Protein AF-A0A956R8Y2-F1 (afdb_monomer_lite)

Secondary structure (DSSP, 8-state):
--SEEE-TT-EEEEETTTEEEEE-SS-EEEEE-TTHHHHGGG-BSSS-HHHHHHHHTTTS-HHHHHHHHHHHHHTT-EEESSPPS-HHHHHHHHHTTS-HHHHHHHHHT-EEEEEE-TT---HHHHHHHHHTT-EEEESS--SSPPSEEEEE-S-TT-THHHHHHHHHHHH---EEEEE--SSS-EEEEEE-TTTS--HHHHHHHHHHHT-

Radius of gyration: 24.18 Å; chains: 1; bounding box: 51×39×63 Å

Foldseek 3Di:
DFQKAFQLQWDWDDDPDFWIWTDHPVDTDIDGDPCLVVLHVRRQQPDTLVRSCVVCVVPDPNVRSVVNRVVCVVVLRIDHHHDPPDSPLSNVQSVVVHGSVVVLVVQLVFEEEEEEDPPDDRVVVQVVCVVVNHRYDYDAQDPHQGQAYEYEYQDLLRPVLVVVQVVCQVVQHWYWYWHCDDPDTDTDDTDGHPPDDTSVVVNVVVVVVVD

pLDDT: mean 92.54, std 6.54, range [55.59, 98.31]

Structure (mmCIF, N/CA/C/O backbone):
data_AF-A0A956R8Y2-F1
#
_entry.id   AF-A0A956R8Y2-F1
#
loop_
_atom_site.group_PDB
_atom_site.id
_atom_site.type_symbol
_atom_site.label_atom_id
_atom_site.label_alt_id
_atom_site.label_comp_id
_atom_site.label_asym_id
_atom_site.label_entity_id
_atom_site.label_seq_id
_atom_site.pdbx_PDB_ins_code
_atom_site.Cartn_x
_atom_site.Cartn_y
_atom_site.Cartn_z
_atom_site.occupancy
_atom_site.B_iso_or_equiv
_atom_site.auth_seq_id
_atom_site.auth_comp_id
_atom_site.auth_asym_id
_atom_site.auth_atom_id
_atom_site.pdbx_PDB_model_num
ATOM 1 N N . MET A 1 1 ? 3.892 6.835 -22.051 1.00 82.75 1 MET A N 1
ATOM 2 C CA . MET A 1 1 ? 5.108 6.629 -21.256 1.00 82.75 1 MET A CA 1
ATOM 3 C C . MET A 1 1 ? 6.188 7.439 -21.922 1.00 82.75 1 MET A C 1
ATOM 5 O O . MET A 1 1 ? 6.466 7.183 -23.090 1.00 82.75 1 MET A O 1
ATOM 9 N N . THR A 1 2 ? 6.672 8.459 -21.232 1.00 92.44 2 THR A N 1
ATOM 10 C CA . THR A 1 2 ? 7.629 9.433 -21.761 1.00 92.44 2 THR A CA 1
ATOM 11 C C . THR A 1 2 ? 9.037 9.092 -21.295 1.00 92.44 2 THR A C 1
ATOM 13 O O . THR A 1 2 ? 9.937 9.020 -22.129 1.00 92.44 2 THR A O 1
ATOM 16 N N . ASN A 1 3 ? 9.202 8.785 -20.006 1.00 95.81 3 ASN A N 1
ATOM 17 C CA . ASN A 1 3 ? 10.476 8.484 -19.369 1.00 95.81 3 ASN A CA 1
ATOM 18 C C . ASN A 1 3 ? 10.388 7.110 -18.683 1.00 95.81 3 ASN A C 1
ATOM 20 O O . ASN A 1 3 ? 9.969 7.025 -17.528 1.00 95.81 3 ASN A O 1
ATOM 24 N N . PRO A 1 4 ? 10.692 6.010 -19.390 1.00 96.50 4 PRO A N 1
ATOM 25 C CA . PRO A 1 4 ? 10.476 4.673 -18.857 1.00 96.50 4 PRO A CA 1
ATOM 26 C C . PRO A 1 4 ? 11.428 4.348 -17.707 1.00 96.50 4 PRO A C 1
ATOM 28 O O . PRO A 1 4 ? 12.633 4.580 -17.785 1.00 96.50 4 PRO A O 1
ATOM 31 N N . ARG A 1 5 ? 10.884 3.704 -16.675 1.00 95.38 5 ARG A N 1
ATOM 32 C CA . ARG A 1 5 ? 11.637 3.165 -15.544 1.00 95.38 5 ARG A CA 1
ATOM 33 C C . ARG A 1 5 ? 11.236 1.728 -15.259 1.00 95.38 5 ARG A C 1
ATOM 35 O O . ARG A 1 5 ? 10.047 1.417 -15.293 1.00 95.38 5 ARG A O 1
ATOM 42 N N . LEU A 1 6 ? 12.181 0.867 -14.886 1.00 95.50 6 LEU A N 1
ATOM 43 C CA . LEU A 1 6 ? 11.828 -0.430 -14.301 1.00 95.50 6 LEU A CA 1
ATOM 44 C C . LEU A 1 6 ? 11.144 -0.217 -12.940 1.00 95.50 6 LEU A C 1
ATOM 46 O O . LEU A 1 6 ? 11.678 0.491 -12.081 1.00 95.50 6 LEU A O 1
ATOM 50 N N . LYS A 1 7 ? 9.975 -0.834 -12.720 1.00 94.56 7 LYS A N 1
ATOM 51 C CA . LYS A 1 7 ? 9.273 -0.739 -11.430 1.00 94.56 7 LYS A CA 1
ATOM 52 C C . LYS A 1 7 ? 10.194 -1.118 -10.272 1.00 94.56 7 LYS A C 1
ATOM 54 O O . LYS A 1 7 ? 10.972 -2.065 -10.346 1.00 94.56 7 LYS A O 1
ATOM 59 N N . ARG A 1 8 ? 10.106 -0.364 -9.177 1.00 93.38 8 ARG A N 1
ATOM 60 C CA . ARG A 1 8 ? 11.138 -0.303 -8.133 1.00 93.38 8 ARG A CA 1
ATOM 61 C C . ARG A 1 8 ? 11.275 -1.599 -7.336 1.00 93.38 8 ARG A C 1
ATOM 63 O O . ARG A 1 8 ? 12.347 -1.841 -6.784 1.00 93.38 8 ARG A O 1
ATOM 70 N N . TYR A 1 9 ? 10.212 -2.403 -7.289 1.00 94.12 9 TYR A N 1
ATOM 71 C CA . TYR A 1 9 ? 10.203 -3.711 -6.632 1.00 94.12 9 TYR A CA 1
ATOM 72 C C . TYR A 1 9 ? 10.931 -4.802 -7.428 1.00 94.12 9 TYR A C 1
ATOM 74 O O . TYR A 1 9 ? 11.137 -5.894 -6.898 1.00 94.12 9 TYR A O 1
ATOM 82 N N . PHE A 1 10 ? 11.330 -4.524 -8.673 1.00 95.12 10 PHE A N 1
ATOM 83 C CA . PHE A 1 10 ? 12.226 -5.389 -9.423 1.00 95.12 10 PHE A CA 1
ATOM 84 C C . PHE A 1 10 ? 13.678 -4.948 -9.252 1.00 95.12 10 PHE A C 1
ATOM 86 O O . PHE A 1 10 ? 14.043 -3.786 -9.437 1.00 95.12 10 PHE A O 1
ATOM 93 N N . ARG A 1 11 ? 14.530 -5.924 -8.964 1.00 94.81 11 ARG A N 1
ATOM 94 C CA . ARG A 1 11 ? 15.953 -5.891 -9.290 1.00 94.81 11 ARG A CA 1
ATOM 95 C C . ARG A 1 11 ? 16.139 -6.638 -10.603 1.00 94.81 11 ARG A C 1
ATOM 97 O O . ARG A 1 11 ? 15.400 -7.576 -10.871 1.00 94.81 11 ARG A O 1
ATOM 104 N N . TRP A 1 12 ? 17.123 -6.263 -11.404 1.00 95.75 12 TRP A N 1
ATOM 105 C CA . TRP A 1 12 ? 17.451 -7.014 -12.609 1.00 95.75 12 TRP A CA 1
ATOM 106 C C . TRP A 1 12 ? 18.917 -7.442 -12.606 1.00 95.75 12 TRP A C 1
ATOM 108 O O . TRP A 1 12 ? 19.768 -6.767 -12.023 1.00 95.75 12 TRP A O 1
ATOM 118 N N . GLU A 1 13 ? 19.196 -8.581 -13.229 1.00 96.25 13 GLU A N 1
ATOM 119 C CA . GLU A 1 13 ? 20.547 -9.081 -13.477 1.00 96.25 13 GLU A CA 1
ATOM 120 C C . GLU A 1 13 ? 20.666 -9.504 -14.944 1.00 96.25 13 GLU A C 1
ATOM 122 O O . GLU A 1 13 ? 19.771 -10.161 -15.480 1.00 96.25 13 GLU A O 1
ATOM 127 N N . ALA A 1 14 ? 21.764 -9.122 -15.598 1.00 94.44 14 ALA A N 1
ATOM 128 C CA . ALA A 1 14 ? 22.079 -9.615 -16.932 1.00 94.44 14 ALA A CA 1
ATOM 129 C C . ALA A 1 14 ? 22.505 -11.085 -16.856 1.00 94.44 14 ALA A C 1
ATOM 131 O O . ALA A 1 14 ? 23.330 -11.460 -16.020 1.00 94.44 14 ALA A O 1
ATOM 132 N N . VAL A 1 15 ? 21.988 -11.889 -17.775 1.00 92.06 15 VAL A N 1
ATOM 133 C CA . VAL A 1 15 ? 22.406 -13.266 -18.028 1.00 92.06 15 VAL A CA 1
ATOM 134 C C . VAL A 1 15 ? 22.890 -13.304 -19.483 1.00 92.06 15 VAL A C 1
ATOM 136 O O . VAL A 1 15 ? 22.097 -13.488 -20.404 1.00 92.06 15 VAL A O 1
ATOM 139 N N . PRO A 1 16 ? 24.186 -13.036 -19.726 1.00 78.38 16 PRO A N 1
ATOM 140 C CA . PRO A 1 16 ? 24.706 -12.897 -21.080 1.00 78.38 16 PRO A CA 1
ATOM 141 C C . PRO A 1 16 ? 24.503 -14.161 -21.936 1.00 78.38 16 PRO A C 1
ATOM 143 O O . PRO A 1 16 ? 24.564 -15.272 -21.400 1.00 78.38 16 PRO A O 1
ATOM 146 N N . PRO A 1 17 ? 24.354 -14.018 -23.267 1.00 80.69 17 PRO A N 1
ATOM 147 C CA . PRO A 1 17 ? 24.512 -12.768 -24.020 1.00 80.69 17 PRO A CA 1
ATOM 148 C C . PRO A 1 17 ? 23.262 -11.867 -24.052 1.00 80.69 17 PRO A C 1
ATOM 150 O O . PRO A 1 17 ? 23.408 -10.660 -23.882 1.00 80.69 17 PRO A O 1
ATOM 153 N N . ASP A 1 18 ? 22.058 -12.432 -24.175 1.00 87.31 18 ASP A N 1
ATOM 154 C CA . ASP A 1 18 ? 20.837 -11.689 -24.552 1.00 87.31 18 ASP A CA 1
ATOM 155 C C . ASP A 1 18 ? 19.645 -11.955 -23.615 1.00 87.31 18 ASP A C 1
ATOM 157 O O . ASP A 1 18 ? 18.481 -11.940 -24.029 1.00 87.31 18 ASP A O 1
ATOM 161 N N . GLU A 1 19 ? 19.921 -12.249 -22.345 1.00 94.56 19 GLU A N 1
ATOM 162 C CA . GLU A 1 19 ? 18.888 -12.517 -21.349 1.00 94.56 19 GLU A CA 1
ATOM 163 C C . GLU A 1 19 ? 19.016 -11.581 -20.142 1.00 94.56 19 GLU A C 1
ATOM 165 O O . GLU A 1 19 ? 20.106 -11.197 -19.714 1.00 94.56 19 GLU A O 1
ATOM 170 N N . VAL A 1 20 ? 17.876 -11.224 -19.558 1.00 96.50 20 VAL A N 1
ATOM 171 C CA . VAL A 1 20 ? 17.790 -10.473 -18.303 1.00 96.50 20 VAL A CA 1
ATOM 172 C C . VAL A 1 20 ? 16.847 -11.207 -17.367 1.00 96.50 20 VAL A C 1
ATOM 174 O O . VAL A 1 20 ? 15.740 -11.582 -17.749 1.00 96.50 20 VAL A O 1
ATOM 177 N N . CYS A 1 21 ? 17.258 -11.370 -16.114 1.00 96.50 21 CYS A N 1
ATOM 178 C CA . CYS A 1 21 ? 16.382 -11.862 -15.065 1.00 96.50 21 CYS A CA 1
ATOM 179 C C . CYS A 1 21 ? 15.857 -10.696 -14.224 1.00 96.50 21 CYS A C 1
ATOM 181 O O . CYS A 1 21 ? 16.643 -9.997 -13.586 1.00 96.50 21 CYS A O 1
ATOM 183 N N . LEU A 1 22 ? 14.537 -10.503 -14.201 1.00 96.75 22 LEU A N 1
ATOM 184 C CA . LEU A 1 22 ? 13.860 -9.638 -13.238 1.00 96.75 22 LEU A CA 1
ATOM 185 C C . LEU A 1 22 ? 13.556 -10.438 -11.970 1.00 96.75 22 LEU A C 1
ATOM 187 O O . LEU A 1 22 ? 13.005 -11.537 -12.025 1.00 96.75 22 LEU A O 1
ATOM 191 N N . LEU A 1 23 ? 13.905 -9.872 -10.824 1.00 96.12 23 LEU A N 1
ATOM 192 C CA . LEU A 1 23 ? 13.841 -10.493 -9.510 1.00 96.12 23 LEU A CA 1
ATOM 193 C C . LEU A 1 23 ? 13.009 -9.615 -8.575 1.00 96.12 23 LEU A C 1
ATOM 195 O O . LEU A 1 23 ? 13.330 -8.445 -8.372 1.00 96.12 23 LEU A O 1
ATOM 199 N N . SER A 1 24 ? 11.979 -10.195 -7.970 1.00 93.88 24 SER A N 1
ATOM 200 C CA . SER A 1 24 ? 11.250 -9.629 -6.833 1.00 93.88 24 SER A CA 1
ATOM 201 C C . SER A 1 24 ? 11.140 -10.670 -5.715 1.00 93.88 24 SER A C 1
ATOM 203 O O . SER A 1 24 ? 11.613 -11.800 -5.849 1.00 93.88 24 SER A O 1
ATOM 205 N N . GLU A 1 25 ? 10.509 -10.316 -4.595 1.00 90.06 25 GLU A N 1
ATOM 206 C CA . GLU A 1 25 ? 10.268 -11.277 -3.509 1.00 90.06 25 GLU A CA 1
ATOM 207 C C . GLU A 1 25 ? 9.317 -12.415 -3.908 1.00 90.06 25 GLU A C 1
ATOM 209 O O . GLU A 1 25 ? 9.401 -13.506 -3.344 1.00 90.06 25 GLU A O 1
ATOM 214 N N . LYS A 1 26 ? 8.416 -12.185 -4.875 1.00 88.81 26 LYS A N 1
ATOM 215 C CA . LYS A 1 26 ? 7.417 -13.180 -5.300 1.00 88.81 26 LYS A CA 1
ATOM 216 C C . LYS A 1 26 ? 7.680 -13.781 -6.673 1.00 88.81 26 LYS A C 1
ATOM 218 O O . LYS A 1 26 ? 7.153 -14.850 -6.966 1.00 88.81 26 LYS A O 1
ATOM 223 N N . GLU A 1 27 ? 8.462 -13.110 -7.511 1.00 89.88 27 GLU A N 1
ATOM 224 C CA . GLU A 1 27 ? 8.570 -13.441 -8.929 1.00 89.88 27 GLU A CA 1
ATOM 225 C C . GLU A 1 27 ? 10.023 -13.456 -9.396 1.00 89.88 27 GLU A C 1
ATOM 227 O O . GLU A 1 27 ? 10.862 -12.664 -8.963 1.00 89.88 27 GLU A O 1
ATOM 232 N N . ARG A 1 28 ? 10.304 -14.372 -10.324 1.00 95.06 28 ARG A N 1
ATOM 233 C CA . ARG A 1 28 ? 11.538 -14.409 -11.106 1.00 95.06 28 ARG A CA 1
ATOM 234 C C . ARG A 1 28 ? 11.144 -14.565 -12.562 1.00 95.06 28 ARG A C 1
ATOM 236 O O . ARG A 1 28 ? 10.555 -15.581 -12.924 1.00 95.06 28 ARG A O 1
ATOM 243 N N . ILE A 1 29 ? 11.440 -13.558 -13.369 1.00 95.06 29 ILE A N 1
ATOM 244 C CA . ILE A 1 29 ? 11.025 -13.493 -14.769 1.00 95.06 29 ILE A CA 1
ATOM 245 C C . ILE A 1 29 ? 12.289 -13.476 -15.614 1.00 95.06 29 ILE A C 1
ATOM 247 O O . ILE A 1 29 ? 13.157 -12.632 -15.409 1.00 95.06 29 ILE A O 1
ATOM 251 N N . LEU A 1 30 ? 12.416 -14.433 -16.530 1.00 95.00 30 LEU A N 1
ATOM 252 C CA . LEU A 1 30 ? 13.516 -14.471 -17.485 1.00 95.00 30 LEU A CA 1
ATOM 253 C C . LEU A 1 30 ? 13.035 -13.883 -18.806 1.00 95.00 30 LEU A C 1
ATOM 255 O O . LEU A 1 30 ? 12.210 -14.484 -19.490 1.00 95.00 30 LEU A O 1
ATOM 259 N N . LEU A 1 31 ? 13.575 -12.726 -19.152 1.00 93.50 31 LEU A N 1
ATOM 260 C CA . LEU A 1 31 ? 13.317 -12.046 -20.407 1.00 93.50 31 LEU A CA 1
ATOM 261 C C . LEU A 1 31 ? 14.439 -12.377 -21.385 1.00 93.50 31 LEU A C 1
ATOM 263 O O . LEU A 1 31 ? 15.615 -12.350 -21.019 1.00 93.50 31 LEU A O 1
ATOM 267 N N . ARG A 1 32 ? 14.075 -12.705 -22.623 1.00 90.88 32 ARG A N 1
ATOM 268 C CA . ARG A 1 32 ? 15.017 -13.106 -23.671 1.00 90.88 32 ARG A CA 1
ATOM 269 C C . ARG A 1 32 ? 14.829 -12.217 -24.882 1.00 90.88 32 ARG A C 1
ATOM 271 O O . ARG A 1 32 ? 13.712 -12.096 -25.383 1.00 90.88 32 ARG A O 1
ATOM 278 N N . GLY A 1 33 ? 15.915 -11.664 -25.401 1.00 86.00 33 GLY A N 1
ATOM 279 C CA . GLY A 1 33 ? 15.858 -10.992 -26.682 1.00 86.00 33 GLY A CA 1
ATOM 280 C C . GLY A 1 33 ? 16.978 -10.001 -26.929 1.00 86.00 33 GLY A C 1
ATOM 281 O O . GLY A 1 33 ? 17.390 -9.265 -26.041 1.00 86.00 33 GLY A O 1
ATOM 282 N N . ASP A 1 34 ? 17.364 -9.914 -28.196 1.00 87.62 34 ASP A N 1
ATOM 283 C CA . ASP A 1 34 ? 18.429 -9.032 -28.662 1.00 87.62 34 ASP A CA 1
ATOM 284 C C . ASP A 1 34 ? 18.208 -7.589 -28.193 1.00 87.62 34 ASP A C 1
ATOM 286 O O . ASP A 1 34 ? 17.113 -7.035 -28.366 1.00 87.62 34 ASP A O 1
ATOM 290 N N . GLY A 1 35 ? 19.247 -6.981 -27.622 1.00 89.69 35 GLY A N 1
ATOM 291 C CA . GLY A 1 35 ? 19.234 -5.594 -27.159 1.00 89.69 35 GLY A CA 1
ATOM 292 C C . GLY A 1 35 ? 18.619 -5.369 -25.774 1.00 89.69 35 GLY A C 1
ATOM 293 O O . GLY A 1 35 ? 18.635 -4.235 -25.297 1.00 89.69 35 GLY A O 1
ATOM 294 N N . ILE A 1 36 ? 18.070 -6.392 -25.104 1.00 93.38 36 ILE A N 1
ATOM 295 C CA . ILE A 1 36 ? 17.474 -6.209 -23.771 1.00 93.38 36 ILE A CA 1
ATOM 296 C C . ILE A 1 36 ? 18.524 -5.830 -22.718 1.00 93.38 36 ILE A C 1
ATOM 298 O O . ILE A 1 36 ? 18.282 -4.944 -21.897 1.00 93.38 36 ILE A O 1
ATOM 302 N N . CYS A 1 37 ? 19.711 -6.436 -22.787 1.00 94.06 37 CYS A N 1
ATOM 303 C CA . CYS A 1 37 ? 20.844 -6.140 -21.913 1.00 94.06 37 CYS A CA 1
ATOM 304 C C . CYS A 1 37 ? 21.312 -4.681 -22.050 1.00 94.06 37 CYS A C 1
ATOM 306 O O . CYS A 1 37 ? 21.746 -4.077 -21.072 1.00 94.06 37 CYS A O 1
ATOM 308 N N . GLU A 1 38 ? 21.206 -4.105 -23.248 1.00 94.56 38 GLU A N 1
ATOM 309 C CA . GLU A 1 38 ? 21.524 -2.710 -23.551 1.00 94.56 38 GLU A CA 1
ATOM 310 C C . GLU A 1 38 ? 20.443 -1.735 -23.094 1.00 94.56 38 GLU A C 1
ATOM 312 O O . GLU A 1 38 ? 20.762 -0.635 -22.646 1.00 94.56 38 GLU A O 1
ATOM 317 N N . VAL A 1 39 ? 19.170 -2.117 -23.220 1.00 95.19 39 VAL A N 1
ATOM 318 C CA . VAL A 1 39 ? 18.037 -1.263 -22.846 1.00 95.19 39 VAL A CA 1
ATOM 319 C C . VAL A 1 39 ? 17.911 -1.156 -21.329 1.00 95.19 39 VAL A C 1
ATOM 321 O O . VAL A 1 39 ? 17.685 -0.061 -20.816 1.00 95.19 39 VAL A O 1
ATOM 324 N N . MET A 1 40 ? 18.087 -2.260 -20.597 1.00 95.31 40 MET A N 1
ATOM 325 C CA . MET A 1 40 ? 17.823 -2.311 -19.156 1.00 95.31 40 MET A CA 1
ATOM 326 C C . MET A 1 40 ? 18.547 -1.256 -18.298 1.00 95.31 40 MET A C 1
ATOM 328 O O . MET A 1 40 ? 17.886 -0.654 -17.448 1.00 95.31 40 MET A O 1
ATOM 332 N N . PRO A 1 41 ? 19.851 -0.974 -18.494 1.00 95.38 41 PRO A N 1
ATOM 333 C CA . PRO A 1 41 ? 20.558 0.073 -17.756 1.00 95.38 41 PRO A CA 1
ATOM 334 C C . PRO A 1 41 ? 19.979 1.481 -17.923 1.00 95.38 41 PRO A C 1
ATOM 336 O O . PRO A 1 41 ? 20.229 2.329 -17.073 1.00 95.38 41 PRO A O 1
ATOM 339 N N . LEU A 1 42 ? 19.241 1.736 -19.008 1.00 96.56 42 LEU A N 1
ATOM 340 C CA . LEU A 1 42 ? 18.702 3.056 -19.342 1.00 96.56 42 LEU A CA 1
ATOM 341 C C . LEU A 1 42 ? 17.259 3.258 -18.849 1.00 96.56 42 LEU A C 1
ATOM 343 O O . LEU A 1 42 ? 16.699 4.335 -19.039 1.00 96.56 42 LEU A O 1
ATOM 347 N N . LEU A 1 43 ? 16.651 2.244 -18.219 1.00 96.25 43 LEU A N 1
ATOM 348 C CA . LEU A 1 43 ? 15.293 2.304 -17.661 1.00 96.25 43 LEU A CA 1
ATOM 349 C C . LEU A 1 43 ? 15.294 2.876 -16.238 1.00 96.25 43 LEU A C 1
ATOM 351 O O . LEU A 1 43 ? 14.835 2.230 -15.289 1.00 96.25 43 LEU A O 1
ATOM 355 N N . ASP A 1 44 ? 15.822 4.086 -16.088 1.00 93.25 44 ASP A N 1
ATOM 356 C CA . ASP A 1 44 ? 15.953 4.791 -14.809 1.00 93.25 44 ASP A CA 1
ATOM 357 C C . ASP A 1 44 ? 14.829 5.801 -14.529 1.00 93.25 44 ASP A C 1
ATOM 359 O O . ASP A 1 44 ? 14.631 6.195 -13.378 1.00 93.25 44 ASP A O 1
ATOM 363 N N . GLY A 1 45 ? 14.034 6.146 -15.543 1.00 94.50 45 GLY A N 1
ATOM 364 C CA . GLY A 1 45 ? 12.973 7.149 -15.453 1.00 94.50 45 GLY A CA 1
ATOM 365 C C . GLY A 1 45 ? 13.444 8.591 -15.626 1.00 94.50 45 GLY A C 1
ATOM 366 O O . GLY A 1 45 ? 12.609 9.494 -15.654 1.00 94.50 45 GLY A O 1
ATOM 367 N N . ASP A 1 46 ? 14.746 8.822 -15.784 1.00 94.50 46 ASP A N 1
ATOM 368 C CA . ASP A 1 46 ? 15.310 10.147 -16.047 1.00 94.50 46 ASP A CA 1
ATOM 369 C C . ASP A 1 46 ? 15.405 10.407 -17.552 1.00 94.50 46 ASP A C 1
ATOM 371 O O . ASP A 1 46 ? 15.176 11.529 -18.011 1.00 94.50 46 ASP A O 1
ATOM 375 N N . ARG A 1 47 ? 15.672 9.357 -18.338 1.00 95.88 47 ARG A N 1
ATOM 376 C CA . ARG A 1 47 ? 15.742 9.441 -19.800 1.00 95.88 47 ARG A CA 1
ATOM 377 C C . ARG A 1 47 ? 14.378 9.298 -20.458 1.00 95.88 47 ARG A C 1
ATOM 379 O O . ARG A 1 47 ? 13.592 8.426 -20.096 1.00 95.88 47 ARG A O 1
ATOM 386 N N . SER A 1 48 ? 14.128 10.102 -21.489 1.00 96.94 48 SER A N 1
ATOM 387 C CA . SER A 1 48 ? 12.993 9.905 -22.386 1.00 96.94 48 SER A CA 1
ATOM 388 C C . SER A 1 48 ? 13.233 8.742 -23.353 1.00 96.94 48 SER A C 1
ATOM 390 O O . SER A 1 48 ? 14.373 8.376 -23.645 1.00 96.94 48 SER A O 1
ATOM 392 N N . VAL A 1 49 ? 12.159 8.189 -23.924 1.00 96.69 49 VAL A N 1
ATOM 393 C CA . VAL A 1 49 ? 12.254 7.154 -24.975 1.00 96.69 49 VAL A CA 1
ATOM 394 C C . VAL A 1 49 ? 13.144 7.608 -26.142 1.00 96.69 49 VAL A C 1
ATOM 396 O O . VAL A 1 49 ? 13.943 6.828 -26.655 1.00 96.69 49 VAL A O 1
ATOM 399 N N . GLU A 1 50 ? 13.052 8.877 -26.540 1.00 96.31 50 GLU A N 1
ATOM 400 C CA . GLU A 1 50 ? 13.873 9.459 -27.609 1.00 96.31 50 GLU A CA 1
ATOM 401 C C . GLU A 1 50 ? 15.359 9.489 -27.239 1.00 96.31 50 GLU A C 1
ATOM 403 O O . GLU A 1 50 ? 16.206 9.135 -28.058 1.00 96.31 50 GLU A O 1
ATOM 408 N N . GLN A 1 51 ? 15.683 9.853 -25.995 1.00 97.00 51 GLN A N 1
ATOM 409 C CA . GLN A 1 51 ? 17.061 9.853 -25.501 1.00 97.00 51 GLN A CA 1
ATOM 410 C C . GLN A 1 51 ? 17.649 8.438 -25.486 1.00 97.00 51 GLN A C 1
ATOM 412 O O . GLN A 1 51 ? 18.778 8.249 -25.936 1.00 97.00 51 GLN A O 1
ATOM 417 N N . ILE A 1 52 ? 16.867 7.440 -25.061 1.00 97.00 52 ILE A N 1
ATOM 418 C CA . ILE A 1 52 ? 17.271 6.024 -25.080 1.00 97.00 52 ILE A CA 1
ATOM 419 C C . ILE A 1 52 ? 17.574 5.562 -26.513 1.00 97.00 52 ILE A C 1
ATOM 421 O O . ILE A 1 52 ? 18.589 4.910 -26.756 1.00 97.00 52 ILE A O 1
ATOM 425 N N . LEU A 1 53 ? 16.725 5.920 -27.483 1.00 96.31 53 LEU A N 1
ATOM 426 C CA . LEU A 1 53 ? 16.928 5.569 -28.894 1.00 96.31 53 LEU A CA 1
ATOM 427 C C . LEU A 1 53 ? 18.208 6.179 -29.467 1.00 96.31 53 LEU A C 1
ATOM 429 O O . LEU A 1 53 ? 18.941 5.504 -30.190 1.00 96.31 53 LEU A O 1
ATOM 433 N N . VAL A 1 54 ? 18.481 7.446 -29.149 1.00 96.75 54 VAL A N 1
ATOM 434 C CA . VAL A 1 54 ? 19.704 8.131 -29.583 1.00 96.75 54 VAL A CA 1
ATOM 435 C C . VAL A 1 54 ? 20.937 7.467 -28.967 1.00 96.75 54 VAL A C 1
ATOM 437 O O . VAL A 1 54 ? 21.878 7.153 -29.697 1.00 96.75 54 VAL A O 1
ATOM 440 N N . GLU A 1 55 ? 20.915 7.197 -27.659 1.00 96.75 55 GLU A N 1
ATOM 441 C CA . GLU A 1 55 ? 22.037 6.604 -26.916 1.00 96.75 55 GLU A CA 1
ATOM 442 C C . GLU A 1 55 ? 22.387 5.191 -27.414 1.00 96.75 55 GLU A C 1
ATOM 444 O O . GLU A 1 55 ? 23.564 4.841 -27.520 1.00 96.75 55 GLU A O 1
ATOM 449 N N . LEU A 1 56 ? 21.384 4.398 -27.803 1.00 96.44 56 LEU A N 1
ATOM 450 C CA . LEU A 1 56 ? 21.579 3.027 -28.285 1.00 96.44 56 LEU A CA 1
ATOM 451 C C . LEU A 1 56 ? 21.746 2.893 -29.803 1.00 96.44 56 LEU A C 1
ATOM 453 O O . LEU A 1 56 ? 22.055 1.799 -30.274 1.00 96.44 56 LEU A O 1
ATOM 457 N N . SER A 1 57 ? 21.593 3.974 -30.572 1.00 94.19 57 SER A N 1
ATOM 458 C CA . SER A 1 57 ? 21.529 3.948 -32.045 1.00 94.19 57 SER A CA 1
ATOM 459 C C . SER A 1 57 ? 22.697 3.234 -32.744 1.00 94.19 57 SER A C 1
ATOM 461 O O . SER A 1 57 ? 22.505 2.635 -33.801 1.00 94.19 57 SER A O 1
ATOM 463 N N . ALA A 1 58 ? 23.898 3.255 -32.155 1.00 94.19 58 ALA A N 1
ATOM 464 C CA . ALA A 1 58 ? 25.087 2.595 -32.699 1.00 94.19 58 ALA A CA 1
ATOM 465 C C . ALA A 1 58 ? 25.167 1.084 -32.398 1.00 94.19 58 ALA A C 1
ATOM 467 O O . ALA A 1 58 ? 25.974 0.384 -33.006 1.00 94.19 58 ALA A O 1
ATOM 468 N N . ARG A 1 59 ? 24.376 0.585 -31.440 1.00 92.81 59 ARG A N 1
ATOM 469 C CA . ARG A 1 59 ? 24.464 -0.787 -30.908 1.00 92.81 59 ARG A CA 1
ATOM 470 C C . ARG A 1 59 ? 23.196 -1.602 -31.123 1.00 92.81 59 ARG A C 1
ATOM 472 O O . ARG A 1 59 ? 23.287 -2.805 -31.333 1.00 92.81 59 ARG A O 1
ATOM 479 N N . VAL A 1 60 ? 22.029 -0.962 -31.058 1.00 94.50 60 VAL A N 1
ATOM 480 C CA . VAL A 1 60 ? 20.724 -1.623 -31.123 1.00 94.50 60 VAL A CA 1
ATOM 481 C C . VAL A 1 60 ? 19.842 -0.905 -32.147 1.00 94.50 60 VAL A C 1
ATOM 483 O O . VAL A 1 60 ? 19.663 0.311 -32.053 1.00 94.50 60 VAL A O 1
ATOM 486 N N . PRO A 1 61 ? 19.247 -1.622 -33.120 1.00 95.06 61 PRO A N 1
ATOM 487 C CA . PRO A 1 61 ? 18.314 -1.019 -34.064 1.00 95.06 61 PRO A CA 1
ATOM 488 C C . PRO A 1 61 ? 17.114 -0.365 -33.351 1.00 95.06 61 PRO A C 1
ATOM 490 O O . PRO A 1 61 ? 16.539 -0.988 -32.453 1.00 95.06 61 PRO A O 1
ATOM 493 N N . PRO A 1 62 ? 16.642 0.822 -33.784 1.00 95.06 62 PRO A N 1
ATOM 494 C CA . PRO A 1 62 ? 15.521 1.523 -33.145 1.00 95.06 62 PRO A CA 1
ATOM 495 C C . PRO A 1 62 ? 14.260 0.667 -32.974 1.00 95.06 62 PRO A C 1
ATOM 497 O O . PRO A 1 62 ? 13.649 0.657 -31.909 1.00 95.06 62 PRO A O 1
ATOM 500 N N . ALA A 1 63 ? 13.900 -0.117 -33.997 1.00 94.06 63 ALA A N 1
ATOM 501 C CA . ALA A 1 63 ? 12.748 -1.020 -33.947 1.00 94.06 63 ALA A CA 1
ATOM 502 C C . ALA A 1 63 ? 12.853 -2.049 -32.808 1.00 94.06 63 ALA A C 1
ATOM 504 O O . ALA A 1 63 ? 11.839 -2.446 -32.228 1.00 94.06 63 ALA A O 1
ATOM 505 N N . ARG A 1 64 ? 14.079 -2.461 -32.461 1.00 94.19 64 ARG A N 1
ATOM 506 C CA . ARG A 1 64 ? 14.309 -3.424 -31.391 1.00 94.19 64 ARG A CA 1
ATOM 507 C C . ARG A 1 64 ? 14.189 -2.784 -30.012 1.00 94.19 64 ARG A C 1
ATOM 509 O O . ARG A 1 64 ? 13.504 -3.351 -29.168 1.00 94.19 64 ARG A O 1
ATOM 516 N N . VAL A 1 65 ? 14.733 -1.578 -29.829 1.00 95.31 65 VAL A N 1
ATOM 517 C CA . VAL A 1 65 ? 14.524 -0.774 -28.610 1.00 95.31 65 VAL A CA 1
ATOM 518 C C . VAL A 1 65 ? 13.027 -0.568 -28.353 1.00 95.31 65 VAL A C 1
ATOM 520 O O . VAL A 1 65 ? 12.550 -0.834 -27.253 1.00 95.31 65 VAL A O 1
ATOM 523 N N . PHE A 1 66 ? 12.262 -0.180 -29.381 1.00 94.06 66 PHE A N 1
ATOM 524 C CA . PHE A 1 66 ? 10.806 -0.038 -29.266 1.00 94.06 66 PHE A CA 1
ATOM 525 C C . PHE A 1 66 ? 10.109 -1.340 -28.873 1.00 94.06 66 PHE A C 1
ATOM 527 O O . PHE A 1 66 ? 9.223 -1.313 -28.024 1.00 94.06 66 PHE A O 1
ATOM 534 N N . SER A 1 67 ? 10.512 -2.469 -29.463 1.00 93.62 67 SER A N 1
ATOM 535 C CA . SER A 1 67 ? 9.917 -3.774 -29.155 1.00 93.62 67 SER A CA 1
ATOM 536 C C . SER A 1 67 ? 10.117 -4.153 -27.685 1.00 93.62 67 SER A C 1
ATOM 538 O O . SER A 1 67 ? 9.158 -4.547 -27.030 1.00 93.62 67 SER A O 1
ATOM 540 N N . VAL A 1 68 ? 11.333 -3.971 -27.153 1.00 94.94 68 VAL A N 1
ATOM 541 C CA . VAL A 1 68 ? 11.653 -4.259 -25.742 1.00 94.94 68 VAL A CA 1
ATOM 542 C C . VAL A 1 68 ? 10.838 -3.368 -24.801 1.00 94.94 68 VAL A C 1
ATOM 544 O O . VAL A 1 68 ? 10.234 -3.857 -23.847 1.00 94.94 68 VAL A O 1
ATOM 547 N N . LEU A 1 69 ? 10.780 -2.061 -25.075 1.00 95.94 69 LEU A N 1
ATOM 548 C CA . LEU A 1 69 ? 10.003 -1.125 -24.259 1.00 95.94 69 LEU A CA 1
ATOM 549 C C . LEU A 1 69 ? 8.502 -1.441 -24.288 1.00 95.94 69 LEU A C 1
ATOM 551 O O . LEU A 1 69 ? 7.837 -1.329 -23.258 1.00 95.94 69 LEU A O 1
ATOM 555 N N . ASP A 1 70 ? 7.959 -1.820 -25.447 1.00 94.56 70 ASP A N 1
ATOM 556 C CA . ASP A 1 70 ? 6.542 -2.160 -25.578 1.00 94.56 70 ASP A CA 1
ATOM 557 C C . ASP A 1 70 ? 6.189 -3.462 -24.851 1.00 94.56 70 ASP A C 1
ATOM 559 O O . ASP A 1 70 ? 5.178 -3.506 -24.151 1.00 94.56 70 ASP A O 1
ATOM 563 N N . GLU A 1 71 ? 7.043 -4.484 -24.945 1.00 94.38 71 GLU A N 1
ATOM 564 C CA . GLU A 1 71 ? 6.877 -5.758 -24.240 1.00 94.38 71 GLU A CA 1
ATOM 565 C C . GLU A 1 71 ? 6.862 -5.552 -22.721 1.00 94.38 71 GLU A C 1
ATOM 567 O O . GLU A 1 71 ? 5.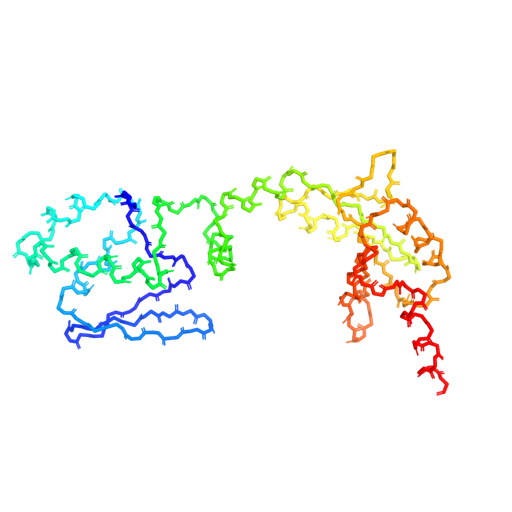861 -5.854 -22.067 1.00 94.38 71 GLU A O 1
ATOM 572 N N . LEU A 1 72 ? 7.897 -4.902 -22.179 1.00 95.00 72 LEU A N 1
ATOM 573 C CA . LEU A 1 72 ? 7.997 -4.581 -20.753 1.00 95.00 72 LEU A CA 1
ATOM 574 C C . LEU A 1 72 ? 6.819 -3.723 -20.261 1.00 95.00 72 LEU A C 1
ATOM 576 O O . LEU A 1 72 ? 6.331 -3.893 -19.141 1.00 95.00 72 LEU A O 1
ATOM 580 N N . ARG A 1 73 ? 6.338 -2.787 -21.087 1.00 94.88 73 ARG A N 1
ATOM 581 C CA . ARG A 1 73 ? 5.172 -1.952 -20.768 1.00 94.88 73 ARG A CA 1
ATOM 582 C C . ARG A 1 73 ? 3.887 -2.773 -20.742 1.00 94.88 73 ARG A C 1
ATOM 584 O O . ARG A 1 73 ? 3.091 -2.610 -19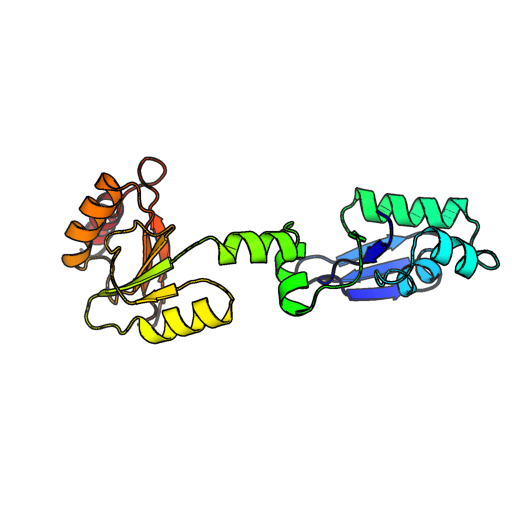.818 1.00 94.88 73 ARG A O 1
ATOM 591 N N . ARG A 1 74 ? 3.664 -3.621 -21.748 1.00 94.38 74 ARG A N 1
ATOM 592 C CA . ARG A 1 74 ? 2.460 -4.455 -21.881 1.00 94.38 74 ARG A CA 1
ATOM 593 C C . ARG A 1 74 ? 2.355 -5.474 -20.750 1.00 94.38 74 ARG A C 1
ATOM 595 O O . ARG A 1 74 ? 1.254 -5.728 -20.275 1.00 94.38 74 ARG A O 1
ATOM 602 N N . GLU A 1 75 ? 3.488 -6.000 -20.299 1.00 92.88 75 GLU A N 1
ATOM 603 C CA . GLU A 1 75 ? 3.580 -6.911 -19.151 1.00 92.88 75 GLU A CA 1
ATOM 604 C C . GLU A 1 75 ? 3.553 -6.180 -17.799 1.00 92.88 75 GLU A C 1
ATOM 606 O O . GLU A 1 75 ? 3.500 -6.798 -16.739 1.00 92.88 75 GLU A O 1
ATOM 611 N N . GLY A 1 76 ? 3.526 -4.843 -17.813 1.00 92.81 76 GLY A N 1
ATOM 612 C CA . GLY A 1 76 ? 3.394 -4.035 -16.608 1.00 92.81 76 GLY A CA 1
ATOM 613 C C . GLY A 1 76 ? 4.662 -3.996 -15.757 1.00 92.81 76 GLY A C 1
ATOM 614 O O . GLY A 1 76 ? 4.568 -3.760 -14.553 1.00 92.81 76 GLY A O 1
ATOM 615 N N . HIS A 1 77 ? 5.839 -4.197 -16.347 1.00 94.62 77 HIS A N 1
ATOM 616 C CA . HIS A 1 77 ? 7.135 -4.122 -15.663 1.00 94.62 77 HIS A CA 1
ATOM 617 C C . HIS A 1 77 ? 7.687 -2.696 -15.562 1.00 94.62 77 HIS A C 1
ATOM 619 O O . HIS A 1 77 ? 8.614 -2.449 -14.788 1.00 94.62 77 HIS A O 1
ATOM 625 N N . LEU A 1 78 ? 7.102 -1.747 -16.301 1.00 94.88 78 LEU A N 1
ATOM 626 C CA . LEU A 1 78 ? 7.549 -0.355 -16.341 1.00 94.88 78 LEU A CA 1
ATOM 627 C C . LEU A 1 78 ? 6.628 0.605 -15.584 1.00 94.88 78 LEU A C 1
ATOM 629 O O . LEU A 1 78 ? 5.419 0.388 -15.465 1.00 94.88 78 LEU A O 1
ATOM 633 N N . ALA A 1 79 ? 7.235 1.684 -15.102 1.00 93.50 79 ALA A N 1
ATOM 634 C CA . ALA A 1 79 ? 6.608 2.910 -14.626 1.00 93.50 79 ALA A CA 1
ATOM 635 C C . ALA A 1 79 ? 7.095 4.100 -15.476 1.00 93.50 79 ALA A C 1
ATOM 637 O O . ALA A 1 79 ? 8.040 3.964 -16.254 1.00 93.50 79 ALA A O 1
ATOM 638 N N . ASP A 1 80 ? 6.436 5.253 -15.344 1.00 91.94 80 ASP A N 1
ATOM 639 C CA . ASP A 1 80 ? 6.770 6.475 -16.085 1.00 91.94 80 ASP A CA 1
ATOM 640 C C . ASP A 1 80 ? 7.299 7.556 -15.137 1.00 91.94 80 ASP A C 1
ATOM 642 O O . ASP A 1 80 ? 6.700 7.809 -14.088 1.00 91.94 80 ASP A O 1
ATOM 646 N N . GLY A 1 81 ? 8.394 8.202 -15.530 1.00 90.56 81 GLY A N 1
ATOM 647 C CA . GLY A 1 81 ? 9.068 9.242 -14.765 1.00 90.56 81 GLY A CA 1
ATOM 648 C C . GLY A 1 81 ? 10.078 8.724 -13.733 1.00 90.56 81 GLY A C 1
ATOM 649 O O . GLY A 1 81 ? 10.191 7.515 -13.485 1.00 90.56 81 GLY A O 1
ATOM 650 N N . PRO A 1 82 ? 10.816 9.657 -13.106 1.00 86.50 82 PRO A N 1
ATOM 651 C CA . PRO A 1 82 ? 11.801 9.327 -12.089 1.00 86.50 82 PRO A CA 1
ATOM 652 C C . PRO A 1 82 ? 11.135 8.672 -10.879 1.00 86.50 82 PRO A C 1
ATOM 654 O O . PRO A 1 82 ? 9.946 8.865 -10.608 1.00 86.50 82 PRO A O 1
ATOM 657 N N . THR A 1 83 ? 11.913 7.907 -10.111 1.00 82.31 83 THR A N 1
ATOM 658 C CA . THR A 1 83 ? 11.414 7.357 -8.842 1.00 82.31 83 THR A CA 1
ATOM 659 C C . THR A 1 83 ? 11.086 8.519 -7.896 1.00 82.31 83 THR A C 1
ATOM 661 O O . THR A 1 83 ? 11.980 9.319 -7.607 1.00 82.31 83 THR A O 1
ATOM 664 N N . PRO A 1 84 ? 9.847 8.633 -7.381 1.00 77.75 84 PRO A N 1
ATOM 665 C CA . PRO A 1 84 ? 9.530 9.609 -6.346 1.00 77.75 84 PRO A CA 1
ATOM 666 C C . PRO A 1 84 ? 10.422 9.423 -5.109 1.00 77.75 84 PRO A C 1
ATOM 668 O O . PRO A 1 84 ? 10.941 8.333 -4.862 1.00 77.75 84 PRO A O 1
ATOM 671 N N . ALA A 1 85 ? 10.55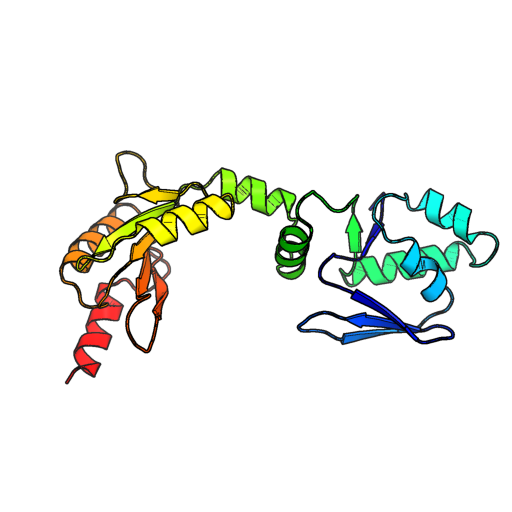6 10.461 -4.280 1.00 73.44 85 ALA A N 1
ATOM 672 C CA . ALA A 1 85 ? 11.208 10.322 -2.975 1.00 73.44 85 ALA A CA 1
ATOM 673 C C . ALA A 1 85 ? 10.560 9.173 -2.170 1.00 73.44 85 ALA A C 1
ATOM 675 O O . ALA A 1 85 ? 9.341 9.016 -2.217 1.00 73.44 85 ALA A O 1
ATOM 676 N N . GLY A 1 86 ? 11.360 8.367 -1.462 1.00 82.56 86 GLY A N 1
ATOM 677 C CA . GLY A 1 86 ? 10.900 7.145 -0.784 1.00 82.56 86 GLY A CA 1
ATOM 678 C C . GLY A 1 86 ? 10.887 5.930 -1.717 1.00 82.56 86 GLY A C 1
ATOM 679 O O . GLY A 1 86 ? 9.843 5.541 -2.250 1.00 82.56 86 GLY A O 1
ATOM 680 N N . ALA A 1 87 ? 12.061 5.328 -1.924 1.00 83.06 87 ALA A N 1
ATOM 681 C CA . ALA A 1 87 ? 12.236 4.203 -2.843 1.00 83.06 87 ALA A CA 1
ATOM 682 C C . ALA A 1 87 ? 11.493 2.946 -2.365 1.00 83.06 87 ALA A C 1
ATOM 684 O O . ALA A 1 87 ? 10.877 2.247 -3.168 1.00 83.06 87 ALA A O 1
ATOM 685 N N . GLU A 1 88 ? 11.524 2.683 -1.062 1.00 88.69 88 GLU A N 1
ATOM 686 C CA . GLU A 1 88 ? 10.879 1.542 -0.416 1.00 88.69 88 GLU A CA 1
ATOM 687 C C . GLU A 1 88 ? 9.355 1.645 -0.517 1.00 88.69 88 GLU A C 1
ATOM 689 O O . GLU A 1 88 ? 8.684 0.694 -0.912 1.00 88.69 88 GLU A O 1
ATOM 694 N N . GLU A 1 89 ? 8.810 2.832 -0.242 1.00 90.00 89 GLU A N 1
ATOM 695 C CA . GLU A 1 89 ? 7.379 3.105 -0.370 1.00 90.00 89 GLU A CA 1
ATOM 696 C C . GLU A 1 89 ? 6.916 2.960 -1.828 1.00 90.00 89 GLU A C 1
ATOM 698 O O . GLU A 1 89 ? 5.882 2.353 -2.109 1.00 90.00 89 GLU A O 1
ATOM 703 N N . THR A 1 90 ? 7.713 3.466 -2.776 1.00 92.19 90 THR A N 1
ATOM 704 C CA . THR A 1 90 ? 7.417 3.327 -4.205 1.00 92.19 90 THR A CA 1
ATOM 705 C C . THR A 1 90 ? 7.398 1.862 -4.629 1.00 92.19 90 THR A C 1
ATOM 707 O O . THR A 1 90 ? 6.469 1.442 -5.316 1.00 92.19 90 THR A O 1
ATOM 710 N N . ALA A 1 91 ? 8.376 1.067 -4.183 1.00 93.00 91 ALA A N 1
ATOM 711 C CA . ALA A 1 91 ? 8.408 -0.367 -4.450 1.00 93.00 91 ALA A CA 1
ATOM 712 C C . ALA A 1 91 ? 7.156 -1.069 -3.910 1.00 93.00 91 ALA A C 1
ATOM 714 O O . ALA A 1 91 ? 6.539 -1.842 -4.642 1.00 93.00 91 ALA A O 1
ATOM 715 N N . PHE A 1 92 ? 6.750 -0.763 -2.674 1.00 93.06 92 PHE A N 1
ATOM 716 C CA . PHE A 1 92 ? 5.559 -1.344 -2.060 1.00 93.06 92 PHE A CA 1
ATOM 717 C C . PHE A 1 92 ? 4.288 -1.044 -2.865 1.00 93.06 92 PHE A C 1
ATOM 719 O O . PHE A 1 92 ? 3.547 -1.962 -3.216 1.00 93.06 92 PHE A O 1
ATOM 726 N N . TRP A 1 93 ? 4.039 0.222 -3.210 1.00 92.94 93 TRP A N 1
ATOM 727 C CA . TRP A 1 93 ? 2.823 0.585 -3.943 1.00 92.94 93 TRP A CA 1
ATOM 728 C C . TRP A 1 93 ? 2.814 0.050 -5.371 1.00 92.94 93 TRP A C 1
ATOM 730 O O . TRP A 1 93 ? 1.797 -0.493 -5.805 1.00 92.94 93 TRP A O 1
ATOM 740 N N . GLU A 1 94 ? 3.941 0.121 -6.082 1.00 92.75 94 GLU A N 1
ATOM 741 C CA . GLU A 1 94 ? 4.044 -0.418 -7.440 1.00 92.75 94 GLU A CA 1
ATOM 742 C C . GLU A 1 94 ? 3.834 -1.930 -7.473 1.00 92.75 94 GLU A C 1
ATOM 744 O O . GLU A 1 94 ? 3.194 -2.433 -8.400 1.00 92.75 94 GLU A O 1
ATOM 749 N N . PHE A 1 95 ? 4.323 -2.637 -6.450 1.00 92.44 95 PHE A N 1
ATOM 750 C CA . PHE A 1 95 ? 4.078 -4.063 -6.259 1.00 92.44 95 PHE A CA 1
ATOM 751 C C . PHE A 1 95 ? 2.588 -4.357 -6.035 1.00 92.44 95 PHE A C 1
ATOM 753 O O . PHE A 1 95 ? 2.048 -5.314 -6.583 1.00 92.44 95 PHE A O 1
ATOM 760 N N . MET A 1 96 ? 1.895 -3.492 -5.292 1.00 92.06 96 MET A N 1
ATOM 761 C CA . MET A 1 96 ? 0.443 -3.561 -5.091 1.00 92.06 96 MET A CA 1
ATOM 762 C C . MET A 1 96 ? -0.373 -3.078 -6.306 1.00 92.06 96 MET A C 1
ATOM 764 O O . MET A 1 96 ? -1.602 -3.075 -6.252 1.00 92.06 96 MET A O 1
ATOM 768 N N . GLY A 1 97 ? 0.276 -2.663 -7.401 1.00 90.75 97 GLY A N 1
ATOM 769 C CA . GLY A 1 97 ? -0.392 -2.161 -8.604 1.00 90.75 97 GLY A CA 1
ATOM 770 C C . GLY A 1 97 ? -0.953 -0.741 -8.466 1.00 90.75 97 GLY A C 1
ATOM 771 O O . GLY A 1 97 ? -1.820 -0.346 -9.243 1.00 90.75 97 GLY A O 1
ATOM 772 N N . VAL A 1 98 ? -0.473 0.031 -7.490 1.00 91.31 98 VAL A N 1
ATOM 773 C CA . VAL A 1 98 ? -0.900 1.409 -7.220 1.00 91.31 98 VAL A CA 1
ATOM 774 C C . VAL A 1 98 ? 0.271 2.361 -7.464 1.00 91.31 98 VAL A C 1
ATOM 776 O O . VAL A 1 98 ? 1.399 2.097 -7.064 1.00 91.31 98 VAL A O 1
ATOM 779 N N . ALA A 1 99 ? 0.027 3.501 -8.109 1.00 86.94 99 ALA A N 1
ATOM 780 C CA . ALA A 1 99 ? 1.054 4.534 -8.217 1.00 86.94 99 ALA A CA 1
ATOM 781 C C . ALA A 1 99 ? 1.332 5.139 -6.831 1.00 86.94 99 ALA A C 1
ATOM 783 O O . ALA A 1 99 ? 0.403 5.576 -6.154 1.00 86.94 99 ALA A O 1
ATOM 784 N N . ALA A 1 100 ? 2.600 5.221 -6.421 1.00 88.25 100 ALA A N 1
ATOM 785 C CA . ALA A 1 100 ? 2.975 5.713 -5.090 1.00 88.25 100 ALA A CA 1
ATOM 786 C C . ALA A 1 100 ? 2.422 7.118 -4.789 1.00 88.25 100 ALA A C 1
ATOM 788 O O . ALA A 1 100 ? 1.932 7.382 -3.695 1.00 88.25 100 ALA A O 1
ATOM 789 N N . GLN A 1 101 ? 2.422 8.005 -5.789 1.00 86.06 101 GLN A N 1
ATOM 790 C CA . GLN A 1 101 ? 1.850 9.345 -5.655 1.00 86.06 101 GLN A CA 1
ATOM 791 C C . GLN A 1 101 ? 0.339 9.311 -5.381 1.00 86.06 101 GLN A C 1
ATOM 793 O O . GLN A 1 101 ? -0.152 10.062 -4.543 1.00 86.06 101 GLN A O 1
ATOM 798 N N . GLU A 1 102 ? -0.388 8.422 -6.058 1.00 89.81 102 GLU A N 1
ATOM 799 C CA . GLU A 1 102 ? -1.826 8.244 -5.850 1.00 89.81 102 GLU A CA 1
ATOM 800 C C . GLU A 1 102 ? -2.114 7.667 -4.461 1.00 89.81 102 GLU A C 1
ATOM 802 O O . GLU A 1 102 ? -3.040 8.110 -3.784 1.00 89.81 102 GLU A O 1
ATOM 807 N N . ALA A 1 103 ? -1.297 6.715 -4.003 1.00 91.44 103 ALA A N 1
ATOM 808 C CA . ALA A 1 103 ? -1.414 6.173 -2.657 1.00 91.44 103 ALA A CA 1
ATOM 809 C C . ALA A 1 103 ? -1.227 7.265 -1.594 1.00 91.44 103 ALA A C 1
ATOM 811 O O . ALA A 1 103 ? -2.087 7.413 -0.729 1.00 91.44 103 ALA A O 1
ATOM 812 N N . ARG A 1 104 ? -0.181 8.096 -1.703 1.00 88.75 104 ARG A N 1
ATOM 813 C CA . ARG A 1 104 ? 0.054 9.223 -0.781 1.00 88.75 104 ARG A CA 1
ATOM 814 C C . ARG A 1 104 ? -1.096 10.218 -0.759 1.00 88.75 104 ARG A C 1
ATOM 816 O O . ARG A 1 104 ? -1.530 10.619 0.316 1.00 88.75 104 ARG A O 1
ATOM 823 N N . LEU A 1 105 ? -1.608 10.596 -1.933 1.00 90.00 105 LEU A N 1
ATOM 824 C CA . LEU A 1 105 ? -2.755 11.500 -2.037 1.00 90.00 105 LEU A CA 1
ATOM 825 C C . LEU A 1 105 ? -3.982 10.919 -1.330 1.00 90.00 105 LEU A C 1
ATOM 827 O O . LEU A 1 105 ? -4.622 11.613 -0.544 1.00 90.00 105 LEU A O 1
ATOM 831 N N . ARG A 1 106 ? -4.284 9.636 -1.562 1.00 91.81 106 ARG A N 1
ATOM 832 C CA . ARG A 1 106 ? -5.410 8.959 -0.909 1.00 91.81 106 ARG A CA 1
ATOM 833 C C . ARG A 1 106 ? -5.218 8.841 0.595 1.00 91.81 106 ARG A C 1
ATOM 835 O O . ARG A 1 106 ? -6.175 9.080 1.318 1.00 91.81 106 ARG A O 1
ATOM 842 N N . LEU A 1 107 ? -4.027 8.480 1.071 1.00 90.94 107 LEU A N 1
ATOM 843 C CA . LEU A 1 107 ? -3.752 8.358 2.506 1.00 90.94 107 LEU A CA 1
ATOM 844 C C . LEU A 1 107 ? -3.851 9.713 3.216 1.00 90.94 107 LEU A C 1
ATOM 846 O O . LEU A 1 107 ? -4.495 9.798 4.256 1.00 90.94 107 LEU A O 1
ATOM 850 N N . GLY A 1 108 ? -3.328 10.783 2.610 1.00 88.06 108 GLY A N 1
ATOM 851 C CA . GLY A 1 108 ? -3.408 12.139 3.164 1.00 88.06 108 GLY A CA 1
ATOM 852 C C . GLY A 1 108 ? -4.825 12.726 3.223 1.00 88.06 108 GLY A C 1
ATOM 853 O O . GLY A 1 108 ? -5.048 13.717 3.908 1.00 88.06 108 GLY A O 1
ATOM 854 N N . GLN A 1 109 ? -5.794 12.127 2.525 1.00 89.69 109 GLN A N 1
ATOM 855 C CA . GLN A 1 109 ? -7.208 12.527 2.549 1.00 89.69 109 GLN A CA 1
ATOM 856 C C . GLN A 1 109 ? -8.055 11.705 3.533 1.00 89.69 109 GLN A C 1
ATOM 858 O O . GLN A 1 109 ? -9.277 11.871 3.581 1.00 89.69 109 GLN A O 1
ATOM 863 N N . ARG A 1 110 ? -7.452 10.766 4.270 1.00 90.00 110 ARG A N 1
ATOM 864 C CA . ARG A 1 110 ? -8.171 9.795 5.101 1.00 90.00 110 ARG A CA 1
ATOM 865 C C . ARG A 1 110 ? -7.706 9.891 6.544 1.00 90.00 110 ARG A C 1
ATOM 867 O O . ARG A 1 110 ? -6.550 9.625 6.842 1.00 90.00 110 ARG A O 1
ATOM 874 N N . THR A 1 111 ? -8.651 10.163 7.435 1.00 92.56 111 THR A N 1
ATOM 875 C CA . THR A 1 111 ? -8.406 10.136 8.879 1.00 92.56 111 THR A CA 1
ATOM 876 C C . THR A 1 111 ? -8.753 8.767 9.462 1.00 92.56 111 THR A C 1
ATOM 878 O O . THR A 1 111 ? -9.825 8.211 9.181 1.00 92.56 111 THR A O 1
ATOM 881 N N . VAL A 1 112 ? -7.865 8.242 10.305 1.00 95.25 112 VAL A N 1
ATOM 882 C CA . VAL A 1 112 ? -8.018 6.990 11.051 1.00 95.25 112 VAL A CA 1
ATOM 883 C C . VAL A 1 112 ? -8.114 7.298 12.544 1.00 95.25 112 VAL A C 1
ATOM 885 O O . VAL A 1 112 ? -7.177 7.817 13.143 1.00 95.25 112 VAL A O 1
ATOM 888 N N . ALA A 1 113 ? -9.234 6.950 13.174 1.00 95.38 113 ALA A N 1
ATOM 889 C CA . ALA A 1 113 ? -9.364 7.054 14.627 1.00 95.38 113 ALA A CA 1
ATOM 890 C C . ALA A 1 113 ? -8.877 5.761 15.286 1.00 95.38 113 ALA A C 1
ATOM 892 O O . ALA A 1 113 ? -9.308 4.676 14.894 1.00 95.38 113 ALA A O 1
ATOM 893 N N . VAL A 1 114 ? -8.014 5.856 16.297 1.00 96.44 114 VAL A N 1
ATOM 894 C CA . VAL A 1 114 ? -7.466 4.692 17.002 1.00 96.44 114 VAL A CA 1
ATOM 895 C C . VAL A 1 114 ? -7.833 4.743 18.480 1.00 96.44 114 VAL A C 1
ATOM 897 O O . VAL A 1 114 ? -7.437 5.654 19.210 1.00 96.44 114 VAL A O 1
ATOM 900 N N . ALA A 1 115 ? -8.560 3.729 18.943 1.00 95.06 115 ALA A N 1
ATOM 901 C CA . ALA A 1 115 ? -8.995 3.607 20.330 1.00 95.06 115 ALA A CA 1
ATOM 902 C C . ALA A 1 115 ? -8.461 2.324 20.971 1.00 95.06 115 ALA A C 1
ATOM 904 O O . ALA A 1 115 ? -8.499 1.257 20.366 1.00 95.06 115 ALA A O 1
ATOM 905 N N . GLY A 1 116 ? -8.021 2.418 22.224 1.00 94.69 116 GLY A N 1
ATOM 906 C CA . GLY A 1 116 ? -7.712 1.260 23.059 1.00 94.69 116 GLY A CA 1
ATOM 907 C C . GLY A 1 116 ? -8.919 0.822 23.888 1.00 94.69 116 GLY A C 1
ATOM 908 O O . GLY A 1 116 ? -9.697 1.660 24.343 1.00 94.69 116 GLY A O 1
ATOM 909 N N . GLN A 1 117 ? -9.082 -0.483 24.093 1.00 93.19 117 GLN A N 1
ATOM 910 C CA . GLN A 1 117 ? -10.003 -1.085 25.062 1.00 93.19 117 GLN A CA 1
ATOM 911 C C . GLN A 1 117 ? -9.249 -2.095 25.928 1.00 93.19 117 GLN A C 1
ATOM 913 O O . GLN A 1 117 ? -8.198 -2.602 25.540 1.00 93.19 117 GLN A O 1
ATOM 918 N N . GLY A 1 118 ? -9.779 -2.387 27.118 1.00 87.19 118 GLY A N 1
ATOM 919 C CA . GLY A 1 118 ? -9.128 -3.319 28.046 1.00 87.19 118 GLY A CA 1
ATOM 920 C C . GLY A 1 118 ? -7.817 -2.791 28.644 1.00 87.19 118 GLY A C 1
ATOM 921 O O . GLY A 1 118 ? -6.975 -3.581 29.048 1.00 87.19 118 GLY A O 1
ATOM 922 N N . GLY A 1 119 ? -7.630 -1.466 28.693 1.00 88.50 119 GLY A N 1
ATOM 923 C CA . GLY A 1 119 ? -6.430 -0.837 29.260 1.00 88.50 119 GLY A CA 1
ATOM 924 C C . GLY A 1 119 ? -5.211 -0.811 28.332 1.00 88.50 119 GLY A C 1
ATOM 925 O O . GLY A 1 119 ? -4.130 -0.434 28.775 1.00 88.50 119 GLY A O 1
ATOM 926 N N . ILE A 1 120 ? -5.366 -1.190 27.060 1.00 93.56 120 ILE A N 1
ATOM 927 C CA . ILE A 1 120 ? -4.292 -1.098 26.067 1.00 93.56 120 ILE A CA 1
ATOM 928 C C . ILE A 1 120 ? -4.127 0.351 25.596 1.00 93.56 120 ILE A C 1
ATOM 930 O O . ILE A 1 120 ? -5.103 0.986 25.199 1.00 93.56 120 ILE A O 1
ATOM 934 N N . ASP A 1 121 ? -2.893 0.860 25.605 1.00 93.75 121 ASP A N 1
ATOM 935 C CA . ASP A 1 121 ? -2.558 2.162 25.022 1.00 93.75 121 ASP A CA 1
ATOM 936 C C . ASP A 1 121 ? -2.518 2.067 23.482 1.00 93.75 121 ASP A C 1
ATOM 938 O O . ASP A 1 121 ? -1.702 1.314 22.942 1.00 93.75 121 ASP A O 1
ATOM 942 N N . PRO A 1 122 ? -3.369 2.812 22.744 1.00 95.19 122 PRO A N 1
ATOM 943 C CA . PRO A 1 122 ? -3.324 2.846 21.283 1.00 95.19 122 PRO A CA 1
ATOM 944 C C . PRO A 1 122 ? -2.171 3.699 20.730 1.00 95.19 122 PRO A C 1
ATOM 946 O O . PRO A 1 122 ? -1.963 3.719 19.518 1.00 95.19 122 PRO A O 1
ATOM 949 N N . GLY A 1 123 ? -1.445 4.426 21.584 1.00 95.44 123 GLY A N 1
ATOM 950 C CA . GLY A 1 123 ? -0.430 5.397 21.193 1.00 95.44 123 GLY A CA 1
ATOM 951 C C . GLY A 1 123 ? 0.612 4.911 20.189 1.00 95.44 123 GLY A C 1
ATOM 952 O O . GLY A 1 123 ? 0.736 5.539 19.139 1.00 95.44 123 GLY A O 1
ATOM 953 N N . PRO A 1 124 ? 1.285 3.772 20.429 1.00 95.62 124 PRO A N 1
ATOM 954 C CA . PRO A 1 124 ? 2.279 3.246 19.496 1.00 95.62 124 PRO A CA 1
ATOM 955 C C . PRO A 1 124 ? 1.729 2.981 18.087 1.00 95.62 124 PRO A C 1
ATOM 957 O O . PRO A 1 124 ? 2.437 3.159 17.100 1.00 95.62 124 PRO A O 1
ATOM 960 N N . LEU A 1 125 ? 0.457 2.578 17.975 1.00 95.56 125 LEU A N 1
ATOM 961 C CA . LEU A 1 125 ? -0.187 2.358 16.679 1.00 95.56 125 LEU A CA 1
ATOM 962 C C . LEU A 1 125 ? -0.498 3.684 15.973 1.00 95.56 125 LEU A C 1
ATOM 964 O O . LEU A 1 125 ? -0.333 3.771 14.760 1.00 95.56 125 LEU A O 1
ATOM 968 N N . VAL A 1 126 ? -0.908 4.714 16.717 1.00 96.00 126 VAL A N 1
ATOM 969 C CA . VAL A 1 126 ? -1.099 6.064 16.161 1.00 96.00 126 VAL A CA 1
ATOM 970 C C . VAL A 1 126 ? 0.212 6.611 15.611 1.00 96.00 126 VAL A C 1
ATOM 972 O O . VAL A 1 126 ? 0.250 7.042 14.462 1.00 96.00 126 VAL A O 1
ATOM 975 N N . ASP A 1 127 ? 1.290 6.526 16.391 1.00 95.81 127 ASP A N 1
ATOM 976 C CA . ASP A 1 127 ? 2.601 7.040 15.989 1.00 95.81 127 ASP A CA 1
ATOM 977 C C . ASP A 1 127 ? 3.134 6.284 14.754 1.00 95.81 127 ASP A C 1
ATOM 979 O O . ASP A 1 127 ? 3.659 6.893 13.819 1.00 95.81 127 ASP A O 1
ATOM 983 N N . MET A 1 128 ? 2.922 4.962 14.697 1.00 94.62 128 MET A N 1
ATOM 984 C CA . MET A 1 128 ? 3.265 4.142 13.532 1.00 94.62 128 MET A CA 1
ATOM 985 C C . MET A 1 128 ? 2.487 4.563 12.278 1.00 94.62 128 MET A C 1
ATOM 987 O O . MET A 1 128 ? 3.102 4.772 11.235 1.00 94.62 128 MET A O 1
ATOM 991 N N . LEU A 1 129 ? 1.162 4.719 12.361 1.00 93.62 129 LEU A N 1
ATOM 992 C CA . LEU A 1 129 ? 0.341 5.162 11.227 1.00 93.62 129 LEU A CA 1
ATOM 993 C C . LEU A 1 129 ? 0.757 6.561 10.743 1.00 93.62 129 LEU A C 1
ATOM 995 O O . LEU A 1 129 ? 0.917 6.768 9.540 1.00 93.62 129 LEU A O 1
ATOM 999 N N . ALA A 1 130 ? 1.022 7.488 11.668 1.00 92.25 130 ALA A N 1
ATOM 1000 C CA . ALA A 1 130 ? 1.496 8.831 11.343 1.00 92.25 130 ALA A CA 1
ATOM 1001 C C . ALA A 1 130 ? 2.844 8.803 10.604 1.00 92.25 130 ALA A C 1
ATOM 1003 O O . ALA A 1 130 ? 3.013 9.493 9.598 1.00 92.25 130 ALA A O 1
ATOM 1004 N N . SER A 1 131 ? 3.784 7.950 11.032 1.00 90.56 131 SER A N 1
ATOM 1005 C CA . SER A 1 131 ? 5.068 7.764 10.333 1.00 90.56 131 SER A CA 1
ATOM 1006 C C . SER A 1 131 ? 4.929 7.201 8.911 1.00 90.56 131 SER A C 1
ATOM 1008 O O . SER A 1 131 ? 5.831 7.373 8.095 1.00 90.56 131 SER A O 1
ATOM 1010 N N . MET A 1 132 ? 3.790 6.575 8.595 1.00 87.88 132 MET A N 1
ATOM 1011 C CA . MET A 1 132 ? 3.444 6.073 7.260 1.00 87.88 132 MET A CA 1
ATOM 1012 C C . MET A 1 132 ? 2.643 7.093 6.429 1.00 87.88 132 MET A C 1
ATOM 1014 O O . MET A 1 132 ? 2.143 6.754 5.359 1.00 87.88 132 MET A O 1
ATOM 1018 N N . GLY A 1 133 ? 2.494 8.334 6.909 1.00 88.56 133 GLY A N 1
ATOM 1019 C CA . GLY A 1 133 ? 1.760 9.394 6.214 1.00 88.56 133 GLY A CA 1
ATOM 1020 C C . GLY A 1 133 ? 0.236 9.277 6.314 1.00 88.56 133 GLY A C 1
ATOM 1021 O O . GLY A 1 133 ? -0.474 9.859 5.495 1.00 88.56 133 GLY A O 1
ATOM 1022 N N . ILE A 1 134 ? -0.272 8.523 7.293 1.00 91.94 134 ILE A N 1
ATOM 1023 C CA . ILE A 1 134 ? -1.706 8.382 7.565 1.00 91.94 134 ILE A CA 1
ATOM 1024 C C . ILE A 1 134 ? -2.086 9.349 8.685 1.00 91.94 134 ILE A C 1
ATOM 1026 O O . ILE A 1 134 ? -1.471 9.333 9.750 1.00 91.94 134 ILE A O 1
ATOM 1030 N N . ASP A 1 135 ? -3.126 10.156 8.471 1.00 92.25 135 ASP A N 1
ATOM 1031 C CA . ASP A 1 135 ? -3.672 11.030 9.510 1.00 92.25 135 ASP A CA 1
ATOM 1032 C C . ASP A 1 135 ? -4.374 10.184 10.584 1.00 92.25 135 ASP A C 1
ATOM 1034 O O . ASP A 1 135 ? -5.511 9.741 10.415 1.00 92.25 135 ASP A O 1
ATOM 1038 N N . ALA A 1 136 ? -3.660 9.886 11.670 1.00 93.62 136 ALA A N 1
ATOM 1039 C CA . ALA A 1 136 ? -4.141 9.045 12.755 1.00 93.62 136 ALA A CA 1
ATOM 1040 C C . ALA A 1 136 ? -4.367 9.863 14.029 1.00 93.62 136 ALA A C 1
ATOM 1042 O O . ALA A 1 136 ? -3.469 10.545 14.521 1.00 93.62 136 ALA A O 1
ATOM 1043 N N . VAL A 1 137 ? -5.560 9.737 14.609 1.00 92.69 137 VAL A N 1
ATOM 1044 C CA . VAL A 1 137 ? -5.952 10.447 15.833 1.00 92.69 137 VAL A CA 1
ATOM 1045 C C . VAL A 1 137 ? -6.291 9.463 16.946 1.00 92.69 137 VAL A C 1
ATOM 1047 O O . VAL A 1 137 ? -6.935 8.437 16.723 1.00 92.69 137 VAL A O 1
ATOM 1050 N N . ARG A 1 138 ? -5.866 9.770 18.176 1.00 91.81 138 ARG A N 1
ATOM 1051 C CA . ARG A 1 138 ? -6.239 8.982 19.360 1.00 91.81 138 ARG A CA 1
ATOM 1052 C C . ARG A 1 138 ? -7.699 9.252 19.724 1.00 91.81 138 ARG A C 1
ATOM 1054 O O . ARG A 1 138 ? -8.108 10.406 19.817 1.00 91.81 138 ARG A O 1
ATOM 1061 N N . GLY A 1 139 ? -8.449 8.196 20.024 1.00 85.50 139 GLY A N 1
ATOM 1062 C CA . GLY A 1 139 ? -9.821 8.274 20.524 1.00 85.50 139 GLY A CA 1
ATOM 1063 C C . GLY A 1 139 ? -10.839 7.556 19.642 1.00 85.50 139 GLY A C 1
ATOM 1064 O O . GLY A 1 139 ? -10.499 6.856 18.690 1.00 85.50 139 GLY A O 1
ATOM 1065 N N . GLN A 1 140 ? -12.114 7.692 20.007 1.00 72.12 140 GLN A N 1
ATOM 1066 C CA . GLN A 1 140 ? -13.221 7.263 19.150 1.00 72.12 140 GLN A CA 1
ATOM 1067 C C . GLN A 1 140 ? -13.582 8.369 18.156 1.00 72.12 140 GLN A C 1
ATOM 1069 O O . GLN A 1 140 ? -13.139 9.504 18.315 1.00 72.12 140 GLN A O 1
ATOM 1074 N N . ALA A 1 141 ? -14.379 8.028 17.139 1.00 64.69 141 ALA A N 1
ATOM 1075 C CA . ALA A 1 141 ? -14.946 9.005 16.214 1.00 64.69 141 ALA A CA 1
ATOM 1076 C C . ALA A 1 141 ? -15.533 10.200 16.994 1.00 64.69 141 ALA A C 1
ATOM 1078 O O . ALA A 1 141 ? -16.389 10.007 17.859 1.00 64.69 141 ALA A O 1
ATOM 1079 N N . GLY A 1 142 ? -15.011 11.403 16.730 1.00 61.59 142 GLY A N 1
ATOM 1080 C CA . GLY A 1 142 ? -15.519 12.658 17.288 1.00 61.59 142 GLY A CA 1
ATOM 1081 C C . GLY A 1 142 ? -16.746 13.153 16.516 1.00 61.59 142 GLY A C 1
ATOM 1082 O O . GLY A 1 142 ? -17.515 12.355 15.988 1.00 61.59 142 GLY A O 1
ATOM 1083 N N . GLU A 1 143 ? -16.918 14.475 16.404 1.00 58.59 143 GLU A N 1
ATOM 1084 C CA . GLU A 1 143 ? -18.013 15.070 15.612 1.00 58.59 143 GLU A CA 1
ATOM 1085 C C . GLU A 1 143 ? -17.920 14.732 14.113 1.00 58.59 143 GLU A C 1
ATOM 1087 O O . GLU A 1 143 ? -18.942 14.571 13.450 1.00 58.59 143 GLU A O 1
ATOM 1092 N N . ALA A 1 144 ? -16.703 14.569 13.582 1.00 66.44 144 ALA A N 1
ATOM 1093 C CA . ALA A 1 144 ? -16.474 14.077 12.229 1.00 66.44 144 ALA A CA 1
ATOM 1094 C C . ALA A 1 144 ? -16.273 12.553 12.232 1.00 66.44 144 ALA A C 1
ATOM 1096 O O . ALA A 1 144 ? -15.445 12.019 12.976 1.00 66.44 144 ALA A O 1
ATOM 1097 N N . THR A 1 145 ? -17.012 11.846 11.374 1.00 78.44 145 THR A N 1
ATOM 1098 C CA . THR A 1 145 ? -16.864 10.396 11.199 1.00 78.44 145 THR A CA 1
ATOM 1099 C C . THR A 1 145 ? -15.548 10.089 10.469 1.00 78.44 145 THR A C 1
ATOM 1101 O O . THR A 1 145 ? -15.365 10.556 9.343 1.00 78.44 145 THR A O 1
ATOM 1104 N N . PRO A 1 146 ? -14.619 9.320 11.069 1.00 89.19 146 PRO A N 1
ATOM 1105 C CA . PRO A 1 146 ? -13.361 8.965 10.424 1.00 89.19 146 PRO A CA 1
ATOM 1106 C C . PRO A 1 146 ? -13.604 7.999 9.260 1.00 89.19 146 PRO A C 1
ATOM 1108 O O . PRO A 1 146 ? -14.624 7.311 9.193 1.00 89.19 146 PRO A O 1
ATOM 1111 N N . SER A 1 147 ? -12.622 7.896 8.363 1.00 92.50 147 SER A N 1
ATOM 1112 C CA . SER A 1 147 ? -12.672 6.937 7.251 1.00 92.50 147 SER A CA 1
ATOM 1113 C C . SER A 1 147 ? -12.560 5.483 7.716 1.00 92.50 147 SER A C 1
ATOM 1115 O O . SER A 1 147 ? -13.033 4.578 7.030 1.00 92.50 147 SER A O 1
ATOM 1117 N N . LEU A 1 148 ? -11.910 5.264 8.859 1.00 95.19 148 LEU A N 1
ATOM 1118 C CA . LEU A 1 148 ? -11.736 3.969 9.503 1.00 95.19 148 LEU A CA 1
ATOM 1119 C C . LEU A 1 148 ? -11.540 4.182 11.006 1.00 95.19 148 LEU A C 1
ATOM 1121 O O . LEU A 1 148 ? -10.789 5.070 11.416 1.00 95.19 148 LEU A O 1
ATOM 1125 N N . GLN A 1 149 ? -12.156 3.333 11.822 1.00 95.94 149 GLN A N 1
ATOM 1126 C CA . GLN A 1 149 ? -11.830 3.216 13.236 1.00 95.94 149 GLN A CA 1
ATOM 1127 C C . GLN A 1 149 ? -11.016 1.942 13.482 1.00 95.94 149 GLN A C 1
ATOM 1129 O O . GLN A 1 149 ? -11.448 0.844 13.146 1.00 95.94 149 GLN A O 1
ATOM 1134 N N . VAL A 1 150 ? -9.846 2.064 14.101 1.00 97.19 150 VAL A N 1
ATOM 1135 C CA . VAL A 1 150 ? -9.037 0.927 14.547 1.00 97.19 150 VAL A CA 1
ATOM 1136 C C . VAL A 1 150 ? -9.176 0.788 16.057 1.00 97.19 150 VAL A C 1
ATOM 1138 O O . VAL A 1 150 ? -8.980 1.745 16.806 1.00 97.19 150 VAL A O 1
ATOM 1141 N N . VAL A 1 151 ? -9.535 -0.404 16.521 1.00 97.06 151 VAL A N 1
ATOM 1142 C CA . VAL A 1 151 ? -9.770 -0.672 17.940 1.00 97.06 151 VAL A CA 1
ATOM 1143 C C . VAL A 1 151 ? -8.783 -1.718 18.415 1.00 97.06 151 VAL A C 1
ATOM 1145 O O . VAL A 1 151 ? -8.843 -2.886 18.024 1.00 97.06 151 VAL A O 1
ATOM 1148 N N . VAL A 1 152 ? -7.874 -1.275 19.273 1.00 97.38 152 VAL A N 1
ATOM 1149 C CA . VAL A 1 152 ? -6.866 -2.115 19.901 1.00 97.38 152 VAL A CA 1
ATOM 1150 C C . VAL A 1 152 ? -7.457 -2.708 21.170 1.00 97.38 152 VAL A C 1
ATOM 1152 O O . VAL A 1 152 ? -7.925 -1.980 22.043 1.00 97.38 152 VAL A O 1
ATOM 1155 N N . VAL A 1 153 ? -7.459 -4.030 21.274 1.00 97.00 153 VAL A N 1
ATOM 1156 C CA . VAL A 1 153 ? -8.039 -4.766 22.400 1.00 97.00 153 VAL A CA 1
ATOM 1157 C C . VAL A 1 153 ? -7.075 -5.838 22.883 1.00 97.00 153 VAL A C 1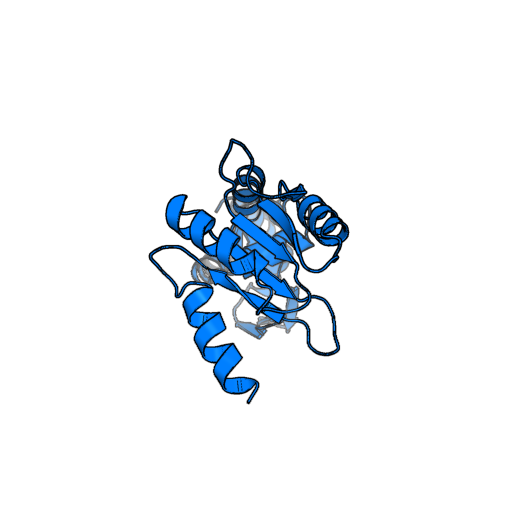
ATOM 1159 O O . VAL A 1 153 ? -6.169 -6.249 22.167 1.00 97.00 153 VAL A O 1
ATOM 1162 N N . ASP A 1 154 ? -7.290 -6.346 24.085 1.0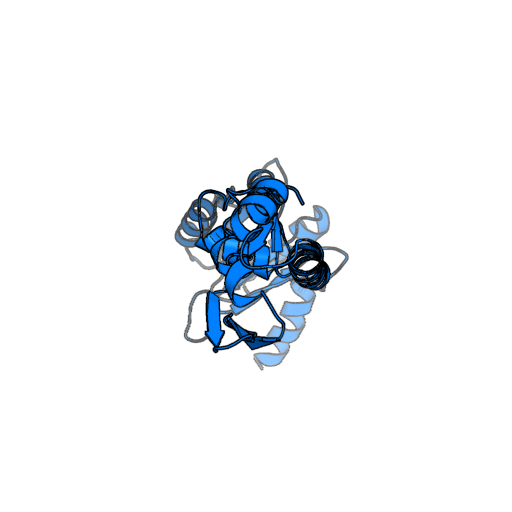0 96.12 154 ASP A N 1
ATOM 1163 C CA . ASP A 1 154 ? -6.622 -7.547 24.586 1.00 96.12 154 ASP A CA 1
ATOM 1164 C C . ASP A 1 154 ? -7.485 -8.814 24.453 1.00 96.12 154 ASP A C 1
ATOM 1166 O O . ASP A 1 154 ? -6.963 -9.924 24.496 1.00 96.12 154 ASP A O 1
ATOM 1170 N N . ASP A 1 155 ? -8.794 -8.660 24.238 1.00 95.69 155 ASP A N 1
ATOM 1171 C CA . ASP A 1 155 ? -9.750 -9.750 24.050 1.00 95.69 155 ASP A CA 1
ATOM 1172 C C . ASP A 1 155 ? -10.905 -9.313 23.122 1.00 95.69 155 ASP A C 1
ATOM 1174 O O . ASP A 1 155 ? -11.472 -8.230 23.262 1.00 95.69 155 ASP A O 1
ATOM 1178 N N . TYR A 1 156 ? -11.284 -10.157 22.158 1.00 96.44 156 TYR A N 1
ATOM 1179 C CA . TYR A 1 156 ? -12.333 -9.841 21.170 1.00 96.44 156 TYR A CA 1
ATOM 1180 C C . TYR A 1 156 ? -13.769 -9.925 21.721 1.00 96.44 156 TYR A C 1
ATOM 1182 O O . TYR A 1 156 ? -14.715 -9.548 21.028 1.00 96.44 156 TYR A O 1
ATOM 1190 N N . LEU A 1 157 ? -13.962 -10.406 22.952 1.00 96.12 157 LEU A N 1
ATOM 1191 C CA . LEU A 1 157 ? -15.252 -10.479 23.645 1.00 96.12 157 LEU A CA 1
ATOM 1192 C C . LEU A 1 157 ? -15.448 -9.374 24.693 1.00 96.12 157 LEU A C 1
ATOM 1194 O O . LEU A 1 157 ? -16.408 -9.445 25.466 1.00 96.12 157 LEU A O 1
ATOM 1198 N N . ARG A 1 158 ? -14.589 -8.347 24.697 1.00 95.00 158 ARG A N 1
ATOM 1199 C CA . ARG A 1 158 ? -14.742 -7.149 25.533 1.00 95.00 158 ARG A CA 1
ATOM 1200 C C . ARG A 1 158 ? -16.158 -6.557 25.404 1.00 95.00 158 ARG A C 1
ATOM 1202 O O . ARG A 1 158 ? -16.610 -6.322 24.279 1.00 95.00 158 ARG A O 1
ATOM 1209 N N . PRO A 1 159 ? -16.895 -6.341 26.511 1.00 93.88 159 PRO A N 1
ATOM 1210 C CA . PRO A 1 159 ? -18.280 -5.865 26.455 1.00 93.88 159 PRO A CA 1
ATOM 1211 C C . PRO A 1 159 ? -18.411 -4.473 25.821 1.00 93.88 159 PRO A C 1
ATOM 1213 O O . PRO A 1 159 ? -19.431 -4.179 25.195 1.00 93.88 159 PRO A O 1
ATOM 1216 N N . GLU A 1 160 ? -17.369 -3.646 25.912 1.00 93.06 160 GLU A N 1
ATOM 1217 C CA . GLU A 1 160 ? -17.289 -2.307 25.322 1.00 93.06 160 GLU A CA 1
ATOM 1218 C C . GLU A 1 160 ? -17.457 -2.343 23.791 1.00 93.06 160 GLU A C 1
ATOM 1220 O O . GLU A 1 160 ? -18.040 -1.430 23.197 1.00 93.06 160 GLU A O 1
ATOM 1225 N N . LEU A 1 161 ? -17.054 -3.446 23.145 1.00 95.62 161 LEU A N 1
ATOM 1226 C CA . LEU A 1 161 ? -17.196 -3.641 21.700 1.00 95.62 161 LEU A CA 1
ATOM 1227 C C . LEU A 1 161 ? -18.659 -3.725 21.247 1.00 95.62 161 LEU A C 1
ATOM 1229 O O . LEU A 1 161 ? -18.959 -3.423 20.094 1.00 95.62 161 LEU A O 1
ATOM 1233 N N . ALA A 1 162 ? -19.596 -4.057 22.140 1.00 96.00 162 ALA A N 1
ATOM 1234 C CA . ALA A 1 162 ? -21.018 -4.059 21.806 1.00 96.00 162 ALA A CA 1
ATOM 1235 C C . ALA A 1 162 ? -21.543 -2.648 21.505 1.00 96.00 162 ALA A C 1
ATOM 1237 O O . ALA A 1 162 ? -22.362 -2.475 20.600 1.00 96.00 162 ALA A O 1
ATOM 1238 N N . ALA A 1 163 ? -21.088 -1.643 22.261 1.00 93.56 163 ALA A N 1
ATOM 1239 C CA . ALA A 1 163 ? -21.454 -0.248 22.028 1.00 93.56 163 ALA A CA 1
ATOM 1240 C C . ALA A 1 163 ? -20.812 0.278 20.742 1.00 93.56 163 ALA A C 1
ATOM 1242 O O . ALA A 1 163 ? -21.495 0.885 19.918 1.00 93.56 163 ALA A O 1
ATOM 1243 N N . LEU A 1 164 ? -19.536 -0.050 20.533 1.00 93.12 164 LEU A N 1
ATOM 1244 C CA . LEU A 1 164 ? -18.804 0.317 19.328 1.00 93.12 164 LEU A CA 1
ATOM 1245 C C . LEU A 1 164 ? -19.434 -0.283 18.064 1.00 93.12 164 LEU A C 1
ATOM 1247 O O . LEU A 1 164 ? -19.638 0.421 17.081 1.00 93.12 164 LEU A O 1
ATOM 1251 N N . ASN A 1 165 ? -19.846 -1.551 18.117 1.00 96.19 165 ASN A N 1
ATOM 1252 C CA . ASN A 1 165 ? -20.563 -2.205 17.027 1.00 96.19 165 ASN A CA 1
ATOM 1253 C C . ASN A 1 165 ? -21.875 -1.492 16.675 1.00 96.19 165 ASN A C 1
ATOM 1255 O O . ASN A 1 165 ? -22.173 -1.307 15.501 1.00 96.19 165 ASN A O 1
ATOM 1259 N N . ARG A 1 166 ? -22.665 -1.073 17.677 1.00 95.81 166 ARG A N 1
ATOM 1260 C CA . ARG A 1 166 ? -23.902 -0.310 17.426 1.00 95.81 166 ARG A CA 1
ATOM 1261 C C . ARG A 1 166 ? -23.610 1.035 16.763 1.00 95.81 166 ARG A C 1
ATOM 1263 O O . ARG A 1 166 ? -24.322 1.404 15.838 1.00 95.81 166 ARG A O 1
ATOM 1270 N N . SER A 1 167 ? -22.566 1.732 17.211 1.00 92.94 167 SER A N 1
ATOM 1271 C CA . SER A 1 167 ? -22.145 3.009 16.623 1.00 92.94 167 SER A CA 1
ATOM 1272 C C . SER A 1 167 ? -21.691 2.848 15.168 1.00 92.94 167 SER A C 1
ATOM 1274 O O . SER A 1 167 ? -22.155 3.576 14.295 1.00 92.94 167 SER A O 1
ATOM 1276 N N . SER A 1 168 ? -20.857 1.844 14.882 1.00 94.19 168 SER A N 1
ATOM 1277 C CA . SER A 1 168 ? -20.396 1.524 13.523 1.00 94.19 168 SER A CA 1
ATOM 1278 C C . SER A 1 168 ? -21.562 1.234 12.578 1.00 94.19 168 SER A C 1
ATOM 1280 O O . SER A 1 168 ? -21.640 1.825 11.505 1.00 94.19 168 SER A O 1
ATOM 1282 N N . LEU A 1 169 ? -22.527 0.412 13.006 1.00 95.94 169 LEU A N 1
ATOM 1283 C CA . LEU A 1 169 ? -23.722 0.120 12.211 1.00 95.94 169 LEU A CA 1
ATOM 1284 C C . LEU A 1 169 ? -24.602 1.359 11.983 1.00 95.94 169 LEU A C 1
ATOM 1286 O O . LEU A 1 169 ? -25.172 1.504 10.911 1.00 95.94 169 LEU A O 1
ATOM 1290 N N . ALA A 1 170 ? -24.713 2.253 12.970 1.00 94.19 170 ALA A N 1
ATOM 1291 C CA . ALA A 1 170 ? -25.535 3.458 12.854 1.00 94.19 170 ALA A CA 1
ATOM 1292 C C . ALA A 1 170 ? -24.892 4.553 11.985 1.00 94.19 170 ALA A C 1
ATOM 1294 O O . ALA A 1 170 ? -25.599 5.310 11.327 1.00 94.19 170 ALA A O 1
ATOM 1295 N N . THR A 1 171 ? -23.563 4.655 12.004 1.00 92.25 171 THR A N 1
ATOM 1296 C CA . THR A 1 171 ? -22.804 5.711 11.308 1.00 92.25 171 THR A CA 1
ATOM 1297 C C . THR A 1 171 ? -22.252 5.270 9.955 1.00 92.25 171 THR A C 1
ATOM 1299 O O . THR A 1 171 ? -21.768 6.103 9.194 1.00 92.25 171 THR A O 1
ATOM 1302 N N . GLY A 1 172 ? -22.268 3.969 9.657 1.00 93.81 172 GLY A N 1
ATOM 1303 C CA . GLY A 1 172 ? -21.602 3.409 8.482 1.00 93.81 172 GLY A CA 1
ATOM 1304 C C . GLY A 1 172 ? -20.071 3.387 8.593 1.00 93.81 172 GLY A C 1
ATOM 1305 O O . GLY A 1 172 ? -19.402 3.021 7.630 1.00 93.81 172 GLY A O 1
ATOM 1306 N N . CYS A 1 173 ? -19.497 3.768 9.741 1.00 93.88 173 CYS A N 1
ATOM 1307 C CA . CYS A 1 173 ? -18.050 3.838 9.925 1.00 93.88 173 CYS A CA 1
ATOM 1308 C C . CYS A 1 173 ? -17.434 2.426 10.002 1.00 93.88 173 CYS A C 1
ATOM 1310 O O . CYS A 1 173 ? -17.818 1.651 10.890 1.00 93.88 173 CYS A O 1
ATOM 1312 N N . PRO A 1 174 ? -16.474 2.073 9.125 1.00 96.75 174 PRO A N 1
ATOM 1313 C CA . PRO A 1 174 ? -15.775 0.795 9.199 1.00 96.75 174 PRO A CA 1
ATOM 1314 C C . PRO A 1 174 ? -14.922 0.666 10.467 1.00 96.75 174 PRO A C 1
ATOM 1316 O O . PRO A 1 174 ? -14.319 1.640 10.921 1.00 96.75 174 PRO A O 1
ATOM 1319 N N . VAL A 1 175 ? -14.817 -0.552 11.004 1.00 97.06 175 VAL A N 1
ATOM 1320 C CA . VAL A 1 175 ? -14.059 -0.854 12.229 1.00 97.06 175 VAL A CA 1
ATOM 1321 C C . VAL A 1 175 ? -13.088 -2.007 12.008 1.00 97.06 175 VAL A C 1
ATOM 1323 O O . VAL A 1 175 ? -13.512 -3.115 11.702 1.00 97.06 175 VAL A O 1
ATOM 1326 N N . LEU A 1 176 ? -11.798 -1.798 12.256 1.00 98.06 176 LEU A N 1
ATOM 1327 C CA . LEU A 1 176 ? -10.785 -2.855 12.302 1.00 98.06 176 LEU A CA 1
ATOM 1328 C C . LEU A 1 176 ? -10.460 -3.228 13.754 1.00 98.06 176 LEU A C 1
ATOM 1330 O O . LEU A 1 176 ? -10.046 -2.366 14.529 1.00 98.06 176 LEU A O 1
ATOM 1334 N N . LEU A 1 177 ? -10.585 -4.508 14.117 1.00 98.00 177 LEU A N 1
ATOM 1335 C CA . LEU A 1 177 ? -10.076 -5.004 15.402 1.00 98.00 177 LEU A CA 1
ATOM 1336 C C . LEU A 1 177 ? -8.609 -5.415 15.312 1.00 98.00 177 LEU A C 1
ATOM 1338 O O . LEU A 1 177 ? -8.185 -6.050 14.348 1.00 98.00 177 LEU A O 1
ATOM 1342 N N . VAL A 1 178 ? -7.848 -5.109 16.361 1.00 97.94 178 VAL A N 1
ATOM 1343 C CA . VAL A 1 178 ? -6.451 -5.527 16.507 1.00 97.94 178 VAL A CA 1
ATOM 1344 C C . VAL A 1 178 ? -6.215 -5.987 17.943 1.00 97.94 178 VAL A C 1
ATOM 1346 O O . VAL A 1 178 ? -6.499 -5.255 18.885 1.00 97.94 178 VAL A O 1
ATOM 1349 N N . LYS A 1 179 ? -5.685 -7.200 18.124 1.00 97.38 179 LYS A N 1
ATOM 1350 C CA . LYS A 1 179 ? -5.183 -7.709 19.406 1.00 97.38 179 LYS A CA 1
ATOM 1351 C C . LYS A 1 179 ? -3.674 -7.894 19.293 1.00 97.38 179 LYS A C 1
ATOM 1353 O O . LYS A 1 179 ? -3.248 -8.966 18.874 1.00 97.38 179 LYS A O 1
ATOM 1358 N N . PRO A 1 180 ? -2.857 -6.884 19.631 1.00 95.50 180 PRO A N 1
ATOM 1359 C CA . PRO A 1 180 ? -1.406 -6.960 19.467 1.00 95.50 180 PRO A CA 1
ATOM 1360 C C . PRO A 1 180 ? -0.712 -7.697 20.624 1.00 95.50 180 PRO A C 1
ATOM 1362 O O . PRO A 1 180 ? 0.497 -7.889 20.588 1.00 95.50 180 PRO A O 1
ATOM 1365 N N . VAL A 1 181 ? -1.460 -8.084 21.663 1.00 94.06 181 VAL A N 1
ATOM 1366 C CA . VAL A 1 181 ? -0.937 -8.705 22.886 1.00 94.06 181 VAL A CA 1
ATOM 1367 C C . VAL A 1 181 ? -1.178 -10.214 22.937 1.00 94.06 181 VAL A C 1
ATOM 1369 O O . VAL A 1 181 ? -2.097 -10.746 22.307 1.00 94.06 181 VAL A O 1
ATOM 1372 N N . GLY A 1 182 ? -0.393 -10.893 23.776 1.00 92.94 182 GLY A N 1
ATOM 1373 C CA . GLY A 1 182 ? -0.392 -12.348 23.931 1.00 92.94 182 GLY A CA 1
ATOM 1374 C C . GLY A 1 182 ? 0.558 -13.043 22.953 1.00 92.94 182 GLY A C 1
ATOM 1375 O O . GLY A 1 182 ? 1.187 -12.397 22.123 1.00 92.94 182 GLY A O 1
ATOM 1376 N N . ILE A 1 183 ? 0.659 -14.370 23.058 1.00 95.88 183 ILE A N 1
ATOM 1377 C CA . ILE A 1 183 ? 1.527 -15.181 22.182 1.00 95.88 183 ILE A CA 1
ATOM 1378 C C . ILE A 1 183 ? 1.017 -15.256 20.734 1.00 95.88 183 ILE A C 1
ATOM 1380 O O . ILE A 1 183 ? 1.791 -15.498 19.817 1.00 95.88 183 ILE A O 1
ATOM 1384 N N . GLU A 1 184 ? -0.281 -15.020 20.539 1.00 94.69 184 GLU A N 1
ATOM 1385 C CA . GLU A 1 184 ? -0.945 -15.000 19.237 1.00 94.69 184 GLU A CA 1
ATOM 1386 C C . GLU A 1 184 ? -1.589 -13.625 19.012 1.00 94.69 184 GLU A C 1
ATOM 1388 O O . GLU A 1 184 ? -2.663 -13.355 19.575 1.00 94.69 184 GLU A O 1
ATOM 1393 N N . PRO A 1 185 ? -0.949 -12.733 18.236 1.00 95.62 185 PRO A N 1
ATOM 1394 C CA . PRO A 1 185 ? -1.533 -11.455 17.858 1.00 95.62 185 PRO A CA 1
ATOM 1395 C C . PRO A 1 185 ? -2.565 -11.638 16.741 1.00 95.62 185 PRO A C 1
ATOM 1397 O O . PRO A 1 185 ? -2.361 -12.426 15.818 1.00 95.62 185 PRO A O 1
ATOM 1400 N N . TRP A 1 186 ? -3.680 -10.910 16.811 1.00 97.12 186 TRP A N 1
ATOM 1401 C CA . TRP A 1 186 ? -4.763 -10.984 15.823 1.00 97.12 186 TRP A CA 1
ATOM 1402 C C . TRP A 1 186 ? -4.961 -9.633 15.135 1.00 97.12 186 TRP A C 1
ATOM 1404 O O . TRP A 1 186 ? -5.057 -8.601 15.802 1.00 97.12 186 TRP A O 1
ATOM 1414 N N . VAL A 1 187 ? -5.069 -9.645 13.807 1.00 97.69 187 VAL A N 1
ATOM 1415 C CA . VAL A 1 187 ? -5.427 -8.476 12.996 1.00 97.69 187 VAL A CA 1
ATOM 1416 C C . VAL A 1 187 ? -6.677 -8.815 12.199 1.00 97.69 187 VAL A C 1
ATOM 1418 O O . VAL A 1 187 ? -6.707 -9.797 11.459 1.00 97.69 187 VAL A O 1
ATOM 1421 N N . GLY A 1 188 ? -7.697 -7.980 12.338 1.00 97.00 188 GLY A N 1
ATOM 1422 C CA . GLY A 1 188 ? -8.995 -8.188 11.726 1.00 97.00 188 GLY A CA 1
ATOM 1423 C C . GLY A 1 188 ? -9.984 -8.932 12.627 1.00 97.00 188 GLY A C 1
ATOM 1424 O O . GLY A 1 188 ? -9.633 -9.433 13.683 1.00 97.00 188 GLY A O 1
ATOM 1425 N N . PRO A 1 189 ? -11.250 -9.028 12.215 1.00 97.31 189 PRO A N 1
ATOM 1426 C CA . PRO A 1 189 ? -11.738 -8.602 10.911 1.00 97.31 189 PRO A CA 1
ATOM 1427 C C . PRO A 1 189 ? -11.842 -7.076 10.787 1.00 97.31 189 PRO A C 1
ATOM 1429 O O . PRO A 1 189 ? -11.914 -6.348 11.780 1.00 97.31 189 PRO A O 1
ATOM 1432 N N . LEU A 1 190 ? -11.852 -6.617 9.537 1.00 98.31 190 LEU A N 1
ATOM 1433 C CA . LEU A 1 190 ? -12.381 -5.310 9.174 1.00 98.31 190 LEU A CA 1
ATOM 1434 C C . LEU A 1 190 ? -13.897 -5.456 9.011 1.00 98.31 190 LEU A C 1
ATOM 1436 O O . LEU A 1 190 ? -14.363 -6.129 8.094 1.00 98.31 190 LEU A O 1
ATOM 1440 N N . PHE A 1 191 ? -14.652 -4.855 9.920 1.00 98.06 191 PHE A N 1
ATOM 1441 C CA . PHE A 1 191 ? -16.099 -4.762 9.856 1.00 98.06 191 PHE A CA 1
ATOM 1442 C C . PHE A 1 191 ? -16.501 -3.580 8.976 1.00 98.06 191 PHE A C 1
ATOM 1444 O O . PHE A 1 191 ? -16.186 -2.433 9.292 1.00 98.06 191 PHE A O 1
ATOM 1451 N N . ILE A 1 192 ? -17.217 -3.859 7.893 1.00 97.81 192 ILE A N 1
ATOM 1452 C CA . ILE A 1 192 ? -17.786 -2.861 6.991 1.00 97.81 192 ILE A CA 1
ATOM 1453 C C . ILE A 1 192 ? -19.311 -3.019 7.0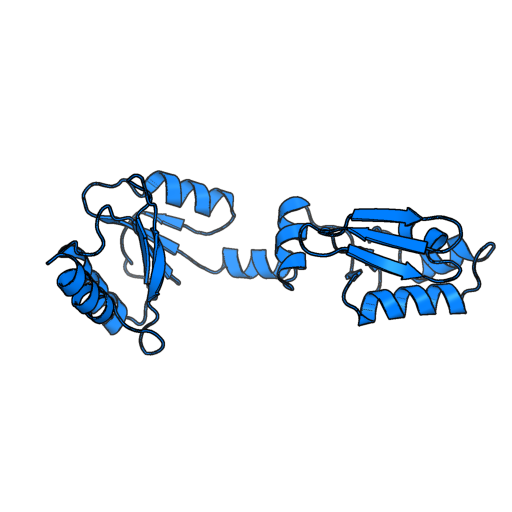50 1.00 97.81 192 ILE A C 1
ATOM 1455 O O . ILE A 1 192 ? -19.815 -4.066 6.622 1.00 97.81 192 ILE A O 1
ATOM 1459 N N . PRO A 1 193 ? -20.047 -2.029 7.595 1.00 96.62 193 PRO A N 1
ATOM 1460 C CA . PRO A 1 193 ? -21.506 -2.061 7.631 1.00 96.62 193 PRO A CA 1
ATOM 1461 C C . PRO A 1 193 ? -22.103 -2.387 6.256 1.00 96.62 193 PRO A C 1
ATOM 1463 O O . PRO A 1 193 ? -21.592 -1.946 5.227 1.00 96.62 193 PRO A O 1
ATOM 1466 N N . ASP A 1 194 ? -23.135 -3.230 6.254 1.00 95.62 194 ASP A N 1
ATOM 1467 C CA . ASP A 1 194 ? -23.848 -3.729 5.067 1.00 95.62 194 ASP A CA 1
ATOM 1468 C C . ASP A 1 194 ? -23.017 -4.534 4.043 1.00 95.62 194 ASP A C 1
ATOM 1470 O O . ASP A 1 194 ? -23.552 -4.954 3.018 1.00 95.62 194 ASP A O 1
ATOM 1474 N N . GLN A 1 195 ? -21.736 -4.816 4.318 1.00 97.88 195 GLN A N 1
ATOM 1475 C CA . GLN A 1 195 ? -20.861 -5.601 3.430 1.00 97.88 195 GLN A CA 1
ATOM 1476 C C . GLN A 1 195 ? -20.250 -6.836 4.108 1.00 97.88 195 GLN A C 1
ATOM 1478 O O . GLN A 1 195 ? -20.106 -7.879 3.471 1.00 97.88 195 GLN A O 1
ATOM 1483 N N . THR A 1 196 ? -19.902 -6.758 5.396 1.00 98.19 196 THR A N 1
ATOM 1484 C CA . THR A 1 196 ? -19.348 -7.885 6.168 1.00 98.19 196 THR A CA 1
ATOM 1485 C C . THR A 1 196 ? -20.264 -8.278 7.330 1.00 98.19 196 THR A C 1
ATOM 1487 O O . THR A 1 196 ? -21.201 -7.564 7.679 1.00 98.19 196 THR A O 1
ATOM 1490 N N . GLY A 1 197 ? -19.961 -9.392 8.010 1.00 97.56 197 GLY A N 1
ATOM 1491 C CA . GLY A 1 197 ? -20.547 -9.659 9.331 1.00 97.56 197 GLY A CA 1
ATOM 1492 C C . GLY A 1 197 ? -20.171 -8.562 10.335 1.00 97.56 197 GLY A C 1
ATOM 1493 O O . GLY A 1 197 ? -19.141 -7.917 10.167 1.00 97.56 197 GLY A O 1
ATOM 1494 N N . CYS A 1 198 ? -20.983 -8.348 11.373 1.00 97.94 198 CYS A N 1
ATOM 1495 C CA . CYS A 1 198 ? -20.693 -7.374 12.432 1.00 97.94 198 CYS A CA 1
ATOM 1496 C C . CYS A 1 198 ? -19.978 -8.036 13.626 1.00 97.94 198 CYS A C 1
ATOM 1498 O O . CYS A 1 198 ? -19.855 -9.266 13.693 1.00 97.94 198 CYS A O 1
ATOM 1500 N N . TRP A 1 199 ? -19.548 -7.253 14.619 1.00 97.88 199 TRP A N 1
ATOM 1501 C CA . TRP A 1 199 ? -18.908 -7.811 15.815 1.00 97.88 199 TRP A CA 1
ATOM 1502 C C . TRP A 1 199 ? -19.814 -8.801 16.550 1.00 97.88 199 TRP A C 1
ATOM 1504 O O . TRP A 1 199 ? -19.327 -9.810 17.050 1.00 97.88 199 TRP A O 1
ATOM 1514 N N . ALA A 1 200 ? -21.133 -8.580 16.581 1.00 97.81 200 ALA A N 1
ATOM 1515 C CA . ALA A 1 200 ? -22.050 -9.515 17.234 1.00 97.81 200 ALA A CA 1
ATOM 1516 C C . ALA A 1 200 ? -22.052 -10.900 16.555 1.00 97.81 200 ALA A C 1
ATOM 1518 O O . ALA A 1 200 ? -22.127 -11.917 17.250 1.00 97.81 200 ALA A O 1
ATOM 1519 N N . CYS A 1 201 ? -21.896 -10.954 15.225 1.00 97.69 201 CYS A N 1
ATOM 1520 C CA . CYS A 1 201 ? -21.738 -12.204 14.477 1.00 97.69 201 CYS A CA 1
ATOM 1521 C C . CYS A 1 201 ? -20.459 -12.944 14.895 1.00 97.69 201 CYS A C 1
ATOM 1523 O O . CYS A 1 201 ? -20.500 -14.143 15.179 1.00 97.69 201 CYS A O 1
ATOM 1525 N N . LEU A 1 202 ? -19.335 -12.223 14.982 1.00 97.81 202 LEU A N 1
ATOM 1526 C CA . LEU A 1 202 ? -18.060 -12.780 15.440 1.00 97.81 202 LEU A CA 1
ATOM 1527 C C . LEU A 1 202 ? -18.144 -13.249 16.900 1.00 97.81 202 LEU A C 1
ATOM 1529 O O . LEU A 1 202 ? -17.787 -14.383 17.215 1.00 97.81 202 LEU A O 1
ATOM 1533 N N . ALA A 1 203 ? -18.662 -12.401 17.788 1.00 97.50 203 ALA A N 1
ATOM 1534 C CA . ALA A 1 203 ? -18.778 -12.675 19.214 1.00 97.50 203 ALA A CA 1
ATOM 1535 C C . ALA A 1 203 ? -19.659 -13.898 19.497 1.00 97.50 203 ALA A C 1
ATOM 1537 O O . ALA A 1 203 ? -19.357 -14.674 20.403 1.00 97.50 203 ALA A O 1
ATOM 1538 N N . HIS A 1 204 ? -20.724 -14.105 18.715 1.00 96.75 204 HIS A N 1
ATOM 1539 C CA . HIS A 1 204 ? -21.549 -15.309 18.799 1.00 96.75 204 HIS A CA 1
ATOM 1540 C C . HIS A 1 204 ? -20.718 -16.582 18.570 1.00 96.75 204 HIS A C 1
ATOM 1542 O O . HIS A 1 204 ? -20.781 -17.504 19.382 1.00 96.75 204 HIS A O 1
ATOM 1548 N N . ARG A 1 205 ? -19.889 -16.610 17.516 1.00 96.88 205 ARG A N 1
ATOM 1549 C CA . ARG A 1 205 ? -19.008 -17.751 17.217 1.00 96.88 205 ARG A CA 1
ATOM 1550 C C . ARG A 1 205 ? -17.929 -17.932 18.282 1.00 96.88 205 ARG A C 1
ATOM 1552 O O . ARG A 1 205 ? -17.787 -19.027 18.816 1.00 96.88 205 ARG A O 1
ATOM 1559 N N . LEU A 1 206 ? -17.224 -16.862 18.651 1.00 96.12 206 LEU A N 1
ATOM 1560 C CA . LEU A 1 206 ? -16.142 -16.916 19.641 1.00 96.12 206 LEU A CA 1
ATOM 1561 C C . LEU A 1 206 ? -16.612 -17.422 21.011 1.00 96.12 206 LEU A C 1
ATOM 1563 O O . LEU A 1 206 ? -15.919 -18.219 21.636 1.00 96.12 206 LEU A O 1
ATOM 1567 N N . ARG A 1 207 ? -17.802 -17.015 21.474 1.00 95.56 207 ARG A N 1
ATOM 1568 C CA . ARG A 1 207 ? -18.382 -17.528 22.729 1.00 95.56 207 ARG A CA 1
ATOM 1569 C C . ARG A 1 207 ? -18.647 -19.031 22.682 1.00 95.56 207 ARG A C 1
ATOM 1571 O O . ARG A 1 207 ? -18.527 -19.688 23.710 1.00 95.56 207 ARG A O 1
ATOM 1578 N N . GLY A 1 208 ? -18.998 -19.564 21.512 1.00 92.06 208 GLY A N 1
ATOM 1579 C CA . GLY A 1 208 ? -19.179 -21.001 21.308 1.00 92.06 208 GLY A CA 1
ATOM 1580 C C . GLY A 1 208 ? -17.876 -21.793 21.429 1.00 92.06 208 GLY A C 1
ATOM 1581 O O . GLY A 1 208 ? -17.897 -22.893 21.961 1.00 92.06 208 GLY A O 1
ATOM 1582 N N . HIS A 1 209 ? -16.747 -21.216 21.005 1.00 89.81 209 HIS A N 1
ATOM 1583 C CA . HIS A 1 209 ? -15.426 -21.859 21.050 1.00 89.81 209 HIS A CA 1
ATOM 1584 C C . HIS A 1 209 ? -14.705 -21.759 22.404 1.00 89.81 209 HIS A C 1
ATOM 1586 O O . HIS A 1 209 ? -13.651 -22.360 22.571 1.00 89.81 209 HIS A O 1
ATOM 1592 N N . ARG A 1 210 ? -15.241 -20.998 23.368 1.00 83.00 210 ARG A N 1
ATOM 1593 C CA . ARG A 1 210 ? -14.697 -20.907 24.739 1.00 83.00 210 ARG A CA 1
ATOM 1594 C C . ARG A 1 210 ? -15.305 -21.923 25.713 1.00 83.00 210 ARG A C 1
ATOM 1596 O O . ARG A 1 210 ? -15.062 -21.814 26.912 1.00 83.00 210 ARG A O 1
ATOM 1603 N N . ARG A 1 211 ? -16.145 -22.833 25.222 1.00 55.59 211 ARG A N 1
ATOM 1604 C CA . ARG A 1 211 ? -16.788 -23.879 26.022 1.00 55.59 211 ARG A CA 1
ATOM 1605 C C . ARG A 1 211 ? -16.064 -25.203 25.879 1.00 55.59 211 ARG A C 1
ATOM 1607 O O . ARG A 1 211 ? -15.590 -25.473 24.756 1.00 55.59 211 ARG A O 1
#

Sequence (211 aa):
MTNPRLKRYFRWEAVPPDEVCLLSEKERILLRGDGICEVMPLLDGDRSVEQILVELSARVPPARVFSVLDELRREGHLADGPTPAGAEETAFWEFMGVAAQEARLRLGQRTVAVAGQGGIDPGPLVDMLASMGIDAVRGQAGEATPSLQVVVVDDYLRPELAALNRSSLATGCPVLLVKPVGIEPWVGPLFIPDQTGCWACLAHRLRGHRR